Protein AF-A0A6J6EIY8-F1 (afdb_monomer_lite)

Organism: NCBI:txid449393

pLDDT: mean 90.05, std 7.58, range [32.62, 98.06]

Structure (mmCIF, N/CA/C/O backbone):
data_AF-A0A6J6EIY8-F1
#
_entry.id   AF-A0A6J6EIY8-F1
#
loop_
_atom_site.group_PDB
_atom_site.id
_atom_site.type_symbol
_atom_site.label_atom_id
_atom_site.label_alt_id
_atom_site.label_comp_id
_atom_site.label_asym_id
_atom_site.label_entity_id
_atom_site.label_seq_id
_atom_site.pdbx_PDB_ins_code
_atom_site.Cartn_x
_atom_site.Cartn_y
_atom_site.Cartn_z
_atom_site.occupancy
_atom_site.B_iso_or_equiv
_atom_site.auth_seq_id
_atom_site.auth_comp_id
_atom_site.auth_asym_id
_atom_site.auth_atom_id
_atom_site.pdbx_PDB_model_num
ATOM 1 N N . MET A 1 1 ? -19.718 14.226 8.911 1.00 84.94 1 MET A N 1
ATOM 2 C CA . MET A 1 1 ? -18.467 13.632 9.426 1.00 84.94 1 MET A CA 1
ATOM 3 C C . MET A 1 1 ? -17.691 12.858 8.364 1.00 84.94 1 MET A C 1
ATOM 5 O O . MET A 1 1 ? -16.561 13.236 8.096 1.00 84.94 1 MET A O 1
ATOM 9 N N . VAL A 1 2 ? -18.264 11.824 7.730 1.00 92.31 2 VAL A N 1
ATOM 10 C CA . VAL A 1 2 ? -17.554 11.037 6.694 1.00 92.31 2 VAL A CA 1
ATOM 11 C C . VAL A 1 2 ? -17.013 11.932 5.572 1.00 92.31 2 VAL A C 1
ATOM 13 O O . VAL A 1 2 ? -15.816 11.940 5.321 1.00 92.31 2 VAL A O 1
ATOM 16 N N . LEU A 1 3 ? -17.853 12.783 4.976 1.00 94.25 3 LEU A N 1
ATOM 17 C CA . LEU A 1 3 ? -17.409 13.714 3.927 1.00 94.25 3 LEU A CA 1
ATOM 18 C C . LEU A 1 3 ? -16.274 14.645 4.388 1.00 94.25 3 LEU A C 1
ATOM 20 O O . LEU A 1 3 ? -15.329 14.872 3.642 1.00 94.25 3 LEU A O 1
ATOM 24 N N . SER A 1 4 ? -16.338 15.136 5.627 1.00 92.12 4 SER A N 1
ATOM 25 C CA . SER A 1 4 ? -15.303 16.000 6.206 1.00 92.12 4 SER A CA 1
ATOM 26 C C . SER A 1 4 ? -13.968 15.269 6.373 1.00 92.12 4 SER A C 1
ATOM 28 O O . SER A 1 4 ? -12.931 15.837 6.060 1.00 92.12 4 SER A O 1
ATOM 30 N N . GLY A 1 5 ? -13.983 14.005 6.812 1.00 92.56 5 GLY A N 1
ATOM 31 C CA . GLY A 1 5 ? -12.754 13.211 6.931 1.00 92.56 5 GLY A CA 1
ATOM 32 C C . GLY A 1 5 ? -12.121 12.894 5.576 1.00 92.56 5 GLY A C 1
ATOM 33 O O . GLY A 1 5 ? -10.907 13.011 5.443 1.00 92.56 5 GLY A O 1
ATOM 34 N N . ILE A 1 6 ? -12.934 12.610 4.548 1.00 95.88 6 ILE A N 1
ATOM 35 C CA . ILE A 1 6 ? -12.440 12.455 3.168 1.00 95.88 6 ILE A CA 1
ATOM 36 C C . ILE A 1 6 ? -11.782 13.755 2.688 1.00 95.88 6 ILE A C 1
ATOM 38 O O . ILE A 1 6 ? -10.684 13.713 2.139 1.00 95.88 6 ILE A O 1
ATOM 42 N N . ALA A 1 7 ? -12.429 14.905 2.903 1.00 96.19 7 ALA A N 1
ATOM 43 C CA . ALA A 1 7 ? -11.890 16.202 2.498 1.00 96.19 7 ALA A CA 1
ATOM 44 C C . ALA A 1 7 ? -10.530 16.491 3.162 1.00 96.19 7 ALA A C 1
ATOM 46 O O . ALA A 1 7 ? -9.564 16.785 2.462 1.00 96.19 7 ALA A O 1
ATOM 47 N N . ILE A 1 8 ? -10.423 16.297 4.483 1.00 93.88 8 ILE A N 1
ATOM 48 C CA . ILE A 1 8 ? -9.166 16.464 5.237 1.00 93.88 8 ILE A CA 1
ATOM 49 C C . ILE A 1 8 ? -8.076 15.517 4.717 1.00 93.88 8 ILE A C 1
ATOM 51 O O . ILE A 1 8 ? -6.917 15.909 4.557 1.00 93.88 8 ILE A O 1
ATOM 55 N N . GLY A 1 9 ? -8.428 14.265 4.422 1.00 94.06 9 GLY A N 1
ATOM 56 C CA . GLY A 1 9 ? -7.500 13.312 3.824 1.00 94.06 9 GLY A CA 1
ATOM 57 C C . GLY A 1 9 ? -6.955 13.789 2.480 1.00 94.06 9 GLY A C 1
ATOM 58 O O . GLY A 1 9 ? -5.753 13.709 2.244 1.00 94.06 9 GLY A O 1
ATOM 59 N N . LEU A 1 10 ? -7.826 14.291 1.601 1.00 96.38 10 LEU A N 1
ATOM 60 C CA . LEU A 1 10 ? -7.436 14.772 0.274 1.00 96.38 10 LEU A CA 1
ATOM 61 C C . LEU A 1 10 ? -6.532 16.007 0.369 1.00 96.38 10 LEU A C 1
ATOM 63 O O . LEU A 1 10 ? -5.503 16.062 -0.301 1.00 96.38 10 LEU A O 1
ATOM 67 N N . GLU A 1 11 ? -6.876 16.968 1.229 1.00 95.56 11 GLU A N 1
ATOM 68 C CA . GLU A 1 11 ? -6.070 18.173 1.459 1.00 95.56 11 GLU A CA 1
ATOM 69 C C . GLU A 1 11 ? -4.696 17.829 2.046 1.00 95.56 11 GLU A C 1
ATOM 71 O O . GLU A 1 11 ? -3.661 18.267 1.535 1.00 95.56 11 GLU A O 1
ATOM 76 N N . SER A 1 12 ? -4.668 16.988 3.083 1.00 92.75 12 SER A N 1
ATOM 77 C CA . SER A 1 12 ? -3.418 16.584 3.729 1.00 92.75 12 SER A CA 1
ATOM 78 C C . SER A 1 12 ? -2.511 15.774 2.798 1.00 92.75 12 SER A C 1
ATOM 80 O O . SER A 1 12 ? -1.295 15.964 2.828 1.00 92.75 12 SER A O 1
ATOM 82 N N . ALA A 1 13 ? -3.076 14.948 1.909 1.00 94.12 13 ALA A N 1
ATOM 83 C CA . ALA A 1 13 ? -2.314 14.224 0.895 1.00 94.12 13 ALA A CA 1
ATOM 84 C C . ALA A 1 13 ? -1.527 15.162 -0.026 1.00 94.12 13 ALA A C 1
ATOM 86 O O . ALA A 1 13 ? -0.349 14.912 -0.285 1.00 94.12 13 ALA A O 1
ATOM 87 N N . VAL A 1 14 ? -2.141 16.260 -0.478 1.00 95.06 14 VAL A N 1
ATOM 88 C CA . VAL A 1 14 ? -1.472 17.250 -1.334 1.00 95.06 14 VAL A CA 1
ATOM 89 C C . VAL A 1 14 ? -0.324 17.921 -0.586 1.00 95.06 14 VAL A C 1
ATOM 91 O O . VAL A 1 14 ? 0.793 17.972 -1.100 1.00 95.06 14 VAL A O 1
ATOM 94 N N . VAL A 1 15 ? -0.569 18.388 0.640 1.00 93.75 15 VAL A N 1
ATOM 95 C CA . VAL A 1 15 ? 0.452 19.075 1.446 1.00 93.75 15 VAL A CA 1
ATOM 96 C C . VAL A 1 15 ? 1.645 18.155 1.710 1.00 93.75 15 VAL A C 1
ATOM 98 O O . VAL A 1 15 ? 2.788 18.531 1.447 1.00 93.75 15 VAL A O 1
ATOM 101 N N . THR A 1 16 ? 1.400 16.926 2.168 1.00 91.44 16 THR A N 1
ATOM 102 C CA . THR A 1 16 ? 2.470 15.962 2.449 1.00 91.44 16 THR A CA 1
ATOM 103 C C . THR A 1 16 ? 3.227 15.563 1.183 1.00 91.44 16 THR A C 1
ATOM 105 O O . THR A 1 16 ? 4.455 15.499 1.215 1.00 91.44 16 THR A O 1
ATOM 108 N N . ALA A 1 17 ? 2.540 15.347 0.057 1.00 92.00 17 ALA A N 1
ATOM 109 C CA . ALA A 1 17 ? 3.197 15.017 -1.206 1.00 92.00 17 ALA A CA 1
ATOM 110 C C . ALA A 1 17 ? 4.113 16.149 -1.696 1.00 92.00 17 ALA A C 1
ATOM 112 O O . ALA A 1 17 ? 5.230 15.878 -2.136 1.00 92.00 17 ALA A O 1
ATOM 113 N N . VAL A 1 18 ? 3.687 17.411 -1.570 1.00 94.19 18 VAL A N 1
ATOM 114 C CA . VAL A 1 18 ? 4.520 18.574 -1.917 1.00 94.19 18 VAL A CA 1
ATOM 115 C C . VAL A 1 18 ? 5.739 18.673 -1.001 1.00 94.19 18 VAL A C 1
ATOM 117 O O . VAL A 1 18 ? 6.837 18.910 -1.495 1.00 94.19 18 VAL A O 1
ATOM 120 N N . ILE A 1 19 ? 5.586 18.437 0.306 1.00 93.19 19 ILE A N 1
ATOM 121 C CA . ILE A 1 19 ? 6.711 18.441 1.257 1.00 93.19 19 ILE A CA 1
ATOM 122 C C . ILE A 1 19 ? 7.723 17.339 0.917 1.00 93.19 19 ILE A C 1
ATOM 124 O O . ILE A 1 19 ? 8.922 17.607 0.851 1.00 93.19 19 ILE A O 1
ATOM 128 N N . ILE A 1 20 ? 7.257 16.113 0.656 1.00 91.31 20 ILE A N 1
ATOM 129 C CA . ILE A 1 20 ? 8.130 14.996 0.261 1.00 91.31 20 ILE A CA 1
ATOM 130 C C . ILE A 1 20 ? 8.819 15.307 -1.074 1.00 91.31 20 ILE A C 1
ATOM 132 O O . ILE A 1 20 ? 10.028 15.124 -1.198 1.00 91.31 20 ILE A O 1
ATOM 136 N N . GLY A 1 21 ? 8.078 15.824 -2.057 1.00 91.19 21 GLY A N 1
ATOM 137 C CA . GLY A 1 21 ? 8.624 16.228 -3.351 1.00 91.19 21 GLY A CA 1
ATOM 138 C C . GLY A 1 21 ? 9.679 17.329 -3.226 1.00 91.19 21 GLY A C 1
ATOM 139 O O . GLY A 1 21 ? 10.736 17.236 -3.846 1.00 91.19 21 GLY A O 1
ATOM 140 N N . ALA A 1 22 ? 9.444 18.328 -2.373 1.00 92.19 22 ALA A N 1
ATOM 141 C CA . ALA A 1 22 ? 10.407 19.383 -2.077 1.00 92.19 22 ALA A CA 1
ATOM 142 C C . ALA A 1 22 ? 11.664 18.837 -1.386 1.00 92.19 22 ALA A C 1
ATOM 144 O O . ALA A 1 22 ? 12.762 19.281 -1.704 1.00 92.19 22 ALA A O 1
ATOM 145 N N . ALA A 1 23 ? 11.532 17.849 -0.495 1.00 90.75 23 ALA A N 1
ATOM 146 C CA . ALA A 1 23 ? 12.676 17.187 0.129 1.00 90.75 23 ALA A CA 1
ATOM 147 C C . ALA A 1 23 ? 13.505 16.388 -0.892 1.00 90.75 23 ALA A C 1
ATOM 149 O O . ALA A 1 23 ? 14.729 16.509 -0.916 1.00 90.75 23 ALA A O 1
ATOM 150 N N . VAL A 1 24 ? 12.848 15.626 -1.775 1.00 89.06 24 VAL A N 1
ATOM 151 C CA . VAL A 1 24 ? 13.512 14.892 -2.867 1.00 89.06 24 VAL A CA 1
ATOM 152 C C . VAL A 1 24 ? 14.219 15.858 -3.816 1.00 89.06 24 VAL A C 1
ATOM 154 O O . VAL A 1 24 ? 15.387 15.659 -4.139 1.00 89.06 24 VAL A O 1
ATOM 157 N N . TYR A 1 25 ? 13.544 16.931 -4.231 1.00 89.25 25 TYR A N 1
ATOM 158 C CA . TYR A 1 25 ? 14.122 17.929 -5.127 1.00 89.25 25 TYR A CA 1
ATOM 159 C C . TYR A 1 25 ? 15.250 18.724 -4.456 1.00 89.25 25 TYR A C 1
ATOM 161 O O . TYR A 1 25 ? 16.293 18.953 -5.058 1.00 89.25 25 TYR A O 1
ATOM 169 N N . GLY A 1 26 ? 15.098 19.085 -3.182 1.00 91.25 26 GLY A N 1
ATOM 170 C CA . GLY A 1 26 ? 16.152 19.721 -2.395 1.00 91.25 26 GLY A CA 1
ATOM 171 C C . GLY A 1 26 ? 17.403 18.847 -2.302 1.00 91.25 26 GLY A C 1
ATOM 172 O O . GLY A 1 26 ? 18.503 19.334 -2.548 1.00 91.25 26 GLY A O 1
ATOM 173 N N . ALA A 1 27 ? 17.240 17.546 -2.037 1.00 89.19 27 ALA A N 1
ATOM 174 C CA . ALA A 1 27 ? 18.343 16.586 -2.051 1.00 89.19 27 ALA A CA 1
ATOM 175 C C . ALA A 1 27 ? 18.963 16.437 -3.452 1.00 89.19 27 ALA A C 1
ATOM 177 O O . ALA A 1 27 ? 20.185 16.381 -3.577 1.00 89.19 27 ALA A O 1
ATOM 178 N N . PHE A 1 28 ? 18.141 16.442 -4.508 1.00 86.50 28 PHE A N 1
ATOM 179 C CA . PHE A 1 28 ? 18.607 16.407 -5.896 1.00 86.50 28 PHE A CA 1
ATOM 180 C C . PHE A 1 28 ? 19.536 17.588 -6.225 1.00 86.50 28 PHE A C 1
ATOM 182 O O . PHE A 1 28 ? 20.582 17.387 -6.847 1.00 86.50 28 PHE A O 1
ATOM 189 N N . LEU A 1 29 ? 19.193 18.802 -5.776 1.00 89.12 29 LEU A N 1
ATOM 190 C CA . LEU A 1 29 ? 19.976 20.019 -6.026 1.00 89.12 29 LEU A CA 1
ATOM 191 C C . LEU A 1 29 ? 21.376 19.985 -5.391 1.00 89.12 29 LEU A C 1
ATOM 193 O O . LEU A 1 29 ? 22.290 20.628 -5.906 1.00 89.12 29 LEU A O 1
ATOM 197 N N . LEU A 1 30 ? 21.578 19.207 -4.321 1.00 88.06 30 LEU A N 1
ATOM 198 C CA . LEU A 1 30 ? 22.896 19.040 -3.694 1.00 88.06 30 LEU A CA 1
ATOM 199 C C . LEU A 1 30 ? 23.896 18.299 -4.595 1.00 88.06 30 LEU A C 1
ATOM 201 O O . LEU A 1 30 ? 25.102 18.461 -4.428 1.00 88.06 30 LEU A O 1
ATOM 205 N N . GLY A 1 31 ? 23.415 17.509 -5.562 1.00 79.88 31 GLY A N 1
ATOM 206 C CA . GLY A 1 31 ? 24.266 16.791 -6.517 1.00 79.88 31 GLY A CA 1
ATOM 207 C C . GLY A 1 31 ? 24.824 17.651 -7.659 1.00 79.88 31 GLY A C 1
ATOM 208 O O . GLY A 1 31 ? 25.641 17.171 -8.452 1.00 79.88 31 GLY A O 1
ATOM 209 N N . GLY A 1 32 ? 24.423 18.925 -7.750 1.00 80.94 32 GLY A N 1
ATOM 210 C CA . GLY A 1 32 ? 24.896 19.852 -8.777 1.00 80.94 32 GLY A CA 1
ATOM 211 C C . GLY A 1 32 ? 24.550 19.379 -10.193 1.00 80.94 32 GLY A C 1
ATOM 212 O O . GLY A 1 32 ? 23.385 19.172 -10.515 1.00 80.94 32 GLY A O 1
ATOM 213 N N . ALA A 1 33 ? 25.564 19.222 -11.051 1.00 75.56 33 ALA A N 1
ATOM 214 C CA . ALA A 1 33 ? 25.389 18.809 -12.449 1.00 75.56 33 ALA A CA 1
ATOM 215 C C . ALA A 1 33 ? 25.443 17.281 -12.676 1.00 75.56 33 ALA A C 1
ATOM 217 O O . ALA A 1 33 ? 25.257 16.829 -13.805 1.00 75.56 33 ALA A O 1
ATOM 218 N N . SER A 1 34 ? 25.718 16.473 -11.643 1.00 83.00 34 SER A N 1
ATOM 219 C CA . SER A 1 34 ? 25.846 15.017 -11.784 1.00 83.00 34 SER A CA 1
ATOM 220 C C . SER A 1 34 ? 24.578 14.302 -11.332 1.00 83.00 34 SER A C 1
ATOM 222 O O . SER A 1 34 ? 24.295 14.226 -10.140 1.00 83.00 34 SER A O 1
ATOM 224 N N . ILE A 1 35 ? 23.860 13.692 -12.281 1.00 78.25 35 ILE A N 1
ATOM 225 C CA . ILE A 1 35 ? 22.658 12.886 -12.002 1.00 78.25 35 ILE A CA 1
ATOM 226 C C . ILE A 1 35 ? 22.972 11.750 -11.019 1.00 78.25 35 ILE A C 1
ATOM 228 O O . ILE A 1 35 ? 22.185 11.490 -10.114 1.00 78.25 35 ILE A O 1
ATOM 232 N N . ALA A 1 36 ? 24.133 11.103 -11.154 1.00 78.19 36 ALA A N 1
ATOM 233 C CA . ALA A 1 36 ? 24.550 10.043 -10.241 1.00 78.19 36 ALA A CA 1
ATOM 234 C C . ALA A 1 36 ? 24.748 10.573 -8.811 1.00 78.19 36 ALA A C 1
ATOM 236 O O . ALA A 1 36 ? 24.270 9.962 -7.856 1.00 78.19 36 ALA A O 1
ATOM 237 N N . LEU A 1 37 ? 25.388 11.740 -8.661 1.00 84.00 37 LEU A N 1
ATOM 238 C CA . LEU A 1 37 ? 25.580 12.365 -7.352 1.00 84.00 37 LEU A CA 1
ATOM 239 C C . LEU A 1 37 ? 24.248 12.834 -6.752 1.00 84.00 37 LEU A C 1
ATOM 241 O O . LEU A 1 37 ? 24.029 12.664 -5.557 1.00 84.00 37 LEU A O 1
ATOM 245 N N . SER A 1 38 ? 23.336 13.361 -7.572 1.00 85.38 38 SER A N 1
ATOM 246 C CA . SER A 1 38 ? 21.990 13.747 -7.140 1.00 85.38 38 SER A CA 1
ATOM 247 C C . SER A 1 38 ? 21.166 12.548 -6.667 1.00 85.38 38 SER A C 1
ATOM 249 O O . SER A 1 38 ? 20.546 12.611 -5.608 1.00 85.38 38 SER A O 1
ATOM 251 N N . LEU A 1 39 ? 21.179 11.431 -7.403 1.00 82.12 39 LEU A N 1
ATOM 252 C CA . LEU A 1 39 ? 20.493 10.198 -6.998 1.00 82.12 39 LEU A CA 1
ATOM 253 C C . LEU A 1 39 ? 21.104 9.603 -5.722 1.00 82.12 39 LEU A C 1
ATOM 255 O O . LEU A 1 39 ? 20.371 9.155 -4.839 1.00 82.12 39 LEU A O 1
ATOM 259 N N . PHE A 1 40 ? 22.431 9.667 -5.582 1.00 84.12 40 PHE A N 1
ATOM 260 C CA . PHE A 1 40 ? 23.123 9.275 -4.356 1.00 84.12 40 PHE A CA 1
ATOM 261 C C . PHE A 1 40 ? 22.747 10.170 -3.165 1.00 84.12 40 PHE A C 1
ATOM 263 O O . PHE A 1 40 ? 22.484 9.659 -2.079 1.00 84.12 40 PHE A O 1
ATOM 270 N N . ALA A 1 41 ? 22.641 11.487 -3.358 1.00 88.31 41 ALA A N 1
ATOM 271 C CA . ALA A 1 41 ? 22.197 12.419 -2.321 1.00 88.31 41 ALA A CA 1
ATOM 272 C C . ALA A 1 41 ? 20.750 12.143 -1.872 1.00 88.31 41 ALA A C 1
ATOM 274 O O . ALA A 1 41 ? 20.467 12.176 -0.675 1.00 88.31 41 ALA A O 1
ATOM 275 N N . ILE A 1 42 ? 19.847 11.800 -2.799 1.00 87.19 42 ILE A N 1
ATOM 276 C CA . ILE A 1 42 ? 18.474 11.376 -2.471 1.00 87.19 42 ILE A CA 1
ATOM 277 C C . ILE A 1 42 ? 18.485 10.074 -1.660 1.00 87.19 42 ILE A C 1
ATOM 279 O O . ILE A 1 42 ? 17.782 9.970 -0.652 1.00 87.19 42 ILE A O 1
ATOM 283 N N . ALA A 1 43 ? 19.302 9.095 -2.062 1.00 85.12 43 ALA A N 1
ATOM 284 C CA . ALA A 1 43 ? 19.463 7.848 -1.318 1.00 85.12 43 ALA A CA 1
ATOM 285 C C . ALA A 1 43 ? 19.978 8.111 0.106 1.00 85.12 43 ALA A C 1
ATOM 287 O O . ALA A 1 43 ? 19.405 7.603 1.071 1.00 85.12 43 ALA A O 1
ATOM 288 N N . LEU A 1 44 ? 20.995 8.970 0.250 1.00 88.62 44 LEU A N 1
ATOM 289 C CA . LEU A 1 44 ? 21.524 9.372 1.549 1.00 88.62 44 LEU A CA 1
ATOM 290 C C . LEU A 1 44 ? 20.487 10.107 2.399 1.00 88.62 44 LEU A C 1
ATOM 292 O O . LEU A 1 44 ? 20.371 9.800 3.582 1.00 88.62 44 LEU A O 1
ATOM 296 N N . ALA A 1 45 ? 19.687 11.006 1.824 1.00 89.12 45 ALA A N 1
ATOM 297 C CA . ALA A 1 45 ? 18.588 11.656 2.538 1.00 89.12 45 ALA A CA 1
ATOM 298 C C . ALA A 1 45 ? 17.571 10.626 3.068 1.00 89.12 45 ALA A C 1
ATOM 300 O O . ALA A 1 45 ? 17.146 10.707 4.222 1.00 89.12 45 ALA A O 1
ATOM 301 N N . GLY A 1 46 ? 17.255 9.602 2.265 1.00 84.75 46 GLY A N 1
ATOM 302 C CA . GLY A 1 46 ? 16.428 8.469 2.685 1.00 84.75 46 GLY A CA 1
ATOM 303 C C . GLY A 1 46 ? 17.039 7.685 3.850 1.00 84.75 46 GLY A C 1
ATOM 304 O O . GLY A 1 46 ? 16.341 7.392 4.821 1.00 84.75 46 GLY A O 1
ATOM 305 N N . THR A 1 47 ? 18.345 7.396 3.804 1.00 85.62 47 THR A N 1
ATOM 306 C CA . THR A 1 47 ? 19.048 6.750 4.929 1.00 85.62 47 THR A CA 1
ATOM 307 C C . THR A 1 47 ? 19.118 7.645 6.166 1.00 85.62 47 THR A C 1
ATOM 309 O O . THR A 1 47 ? 18.950 7.154 7.278 1.00 85.62 47 THR A O 1
ATOM 312 N N . GLY A 1 48 ? 19.275 8.960 5.981 1.00 88.75 48 GLY A N 1
ATOM 313 C CA . GLY A 1 48 ? 19.291 9.973 7.034 1.00 88.75 48 GLY A CA 1
ATOM 314 C C . GLY A 1 48 ? 18.001 9.967 7.846 1.00 88.75 48 GLY A C 1
ATOM 315 O O . GLY A 1 48 ? 18.050 9.918 9.075 1.00 88.75 48 GLY A O 1
ATOM 316 N N . LEU A 1 49 ? 16.853 9.901 7.162 1.00 85.00 49 LEU A N 1
ATOM 317 C CA . LEU A 1 49 ? 15.530 9.801 7.787 1.00 85.00 49 LEU A CA 1
ATOM 318 C C . LEU A 1 49 ? 15.371 8.532 8.648 1.00 85.00 49 LEU A C 1
ATOM 320 O O . LEU A 1 49 ? 14.571 8.516 9.579 1.00 85.00 49 LEU A O 1
ATOM 324 N N . LEU A 1 50 ? 16.154 7.486 8.368 1.00 85.44 50 LEU A N 1
ATOM 325 C CA . LEU A 1 50 ? 16.163 6.219 9.103 1.00 85.44 50 LEU A CA 1
ATOM 326 C C . LEU A 1 50 ? 17.327 6.087 10.102 1.00 85.44 50 LEU A C 1
ATOM 328 O O . LEU A 1 50 ? 17.427 5.066 10.776 1.00 85.44 50 LEU A O 1
ATOM 332 N N . THR A 1 51 ? 18.189 7.094 10.277 1.00 89.62 51 THR A N 1
ATOM 333 C CA . THR A 1 51 ? 19.258 7.041 11.302 1.00 89.62 51 THR A CA 1
ATOM 334 C C . THR A 1 51 ? 18.701 6.925 12.722 1.00 89.62 51 THR A C 1
ATOM 336 O O . THR A 1 51 ? 19.309 6.300 13.587 1.00 89.62 51 THR A O 1
ATOM 339 N N . THR A 1 52 ? 17.501 7.460 12.946 1.00 89.44 52 THR A N 1
ATOM 340 C CA . THR A 1 52 ? 16.746 7.364 14.199 1.00 89.44 52 THR A CA 1
ATOM 341 C C . THR A 1 52 ? 15.701 6.246 14.176 1.00 89.44 52 THR A C 1
ATOM 343 O O . THR A 1 52 ? 14.790 6.244 15.005 1.00 89.44 52 THR A O 1
ATOM 346 N N . VAL A 1 53 ? 15.820 5.259 13.271 1.00 89.44 53 VAL A N 1
ATOM 347 C CA . VAL A 1 53 ? 14.829 4.175 13.113 1.00 89.44 53 VAL A CA 1
ATOM 348 C C . VAL A 1 53 ? 14.553 3.427 14.416 1.00 89.44 53 VAL A C 1
ATOM 350 O O . VAL A 1 53 ? 13.410 3.062 14.662 1.00 89.44 53 VAL A O 1
ATOM 353 N N . GLY A 1 54 ? 15.551 3.268 15.293 1.00 91.25 54 GLY A N 1
ATOM 354 C CA . GLY A 1 54 ? 15.350 2.651 16.608 1.00 91.25 54 GLY A CA 1
ATOM 355 C C . GLY A 1 54 ? 14.320 3.397 17.466 1.00 91.25 54 GLY A C 1
ATOM 356 O O . GLY A 1 54 ? 13.468 2.770 18.086 1.00 91.25 54 GLY A O 1
ATOM 357 N N . VAL A 1 55 ? 14.342 4.734 17.440 1.00 90.50 55 VAL A N 1
ATOM 358 C CA . VAL A 1 55 ? 13.362 5.577 18.143 1.00 90.50 55 VAL A CA 1
ATOM 359 C C . VAL A 1 55 ? 12.007 5.531 17.439 1.00 90.50 55 VAL A C 1
ATOM 361 O O . VAL A 1 55 ? 10.986 5.378 18.100 1.00 90.50 55 VAL A O 1
ATOM 364 N N . ILE A 1 56 ? 11.993 5.608 16.104 1.00 89.19 56 ILE A N 1
ATOM 365 C CA . ILE A 1 56 ? 10.762 5.564 15.296 1.00 89.19 56 ILE A CA 1
ATOM 366 C C . ILE A 1 56 ? 10.000 4.256 15.550 1.00 89.19 56 ILE A C 1
ATOM 368 O O . ILE A 1 56 ? 8.806 4.283 15.830 1.00 89.19 56 ILE A O 1
ATOM 372 N N . VAL A 1 57 ? 10.688 3.113 15.510 1.00 90.00 57 VAL A N 1
ATOM 373 C CA . VAL A 1 57 ? 10.079 1.796 15.749 1.00 90.00 57 VAL A CA 1
ATOM 374 C C . VAL A 1 57 ? 9.635 1.644 17.202 1.00 90.00 57 VAL A C 1
ATOM 376 O O . VAL A 1 57 ? 8.573 1.075 17.448 1.00 90.00 57 VAL A O 1
ATOM 379 N N . ALA A 1 58 ? 10.390 2.176 18.169 1.00 91.62 58 ALA A N 1
ATOM 380 C CA . ALA A 1 58 ? 9.972 2.175 19.570 1.00 91.62 58 ALA A CA 1
ATOM 381 C C . ALA A 1 58 ? 8.674 2.976 19.779 1.00 91.62 58 ALA A C 1
ATOM 383 O O . ALA A 1 58 ? 7.760 2.494 20.443 1.00 91.62 58 ALA A O 1
ATOM 384 N N . MET A 1 59 ? 8.563 4.157 19.164 1.00 89.44 59 MET A N 1
ATOM 385 C CA . MET A 1 59 ? 7.353 4.988 19.192 1.00 89.44 59 MET A CA 1
ATOM 386 C C . MET A 1 59 ? 6.159 4.320 18.499 1.00 89.44 59 MET A C 1
ATOM 388 O O . MET A 1 59 ? 5.031 4.448 18.974 1.00 89.44 59 MET A O 1
ATOM 392 N N . ASP A 1 60 ? 6.402 3.606 17.398 1.00 87.31 60 ASP A N 1
ATOM 393 C CA . ASP A 1 60 ? 5.363 2.866 16.676 1.00 87.31 60 ASP A CA 1
ATOM 394 C C . ASP A 1 60 ? 4.858 1.676 17.500 1.00 87.31 60 ASP A C 1
ATOM 396 O O . ASP A 1 60 ? 3.658 1.458 17.622 1.00 87.31 60 ASP A O 1
ATOM 400 N N . THR A 1 61 ? 5.779 0.947 18.138 1.00 89.94 61 THR A N 1
ATOM 401 C CA . THR A 1 61 ? 5.475 -0.227 18.972 1.00 89.94 61 THR A CA 1
ATOM 402 C C . THR A 1 61 ? 4.808 0.162 20.293 1.00 89.94 61 THR A C 1
ATOM 404 O O . THR A 1 61 ? 3.995 -0.595 20.819 1.00 89.94 61 THR A O 1
ATOM 407 N N . PHE A 1 62 ? 5.110 1.350 20.823 1.00 90.62 62 PHE A N 1
ATOM 408 C CA . PHE A 1 62 ? 4.486 1.878 22.036 1.00 90.62 62 PHE A CA 1
ATOM 409 C C . PHE A 1 62 ? 2.953 1.957 21.923 1.00 90.62 62 PHE A C 1
ATOM 411 O O . PHE A 1 62 ? 2.259 1.628 22.885 1.00 90.62 62 PHE A O 1
ATOM 418 N N . GLY A 1 63 ? 2.419 2.314 20.747 1.00 87.00 63 GLY A N 1
ATOM 419 C CA . GLY A 1 63 ? 0.973 2.389 20.512 1.00 87.00 63 GLY A CA 1
ATOM 420 C C . GLY A 1 63 ? 0.257 1.058 20.776 1.00 87.00 63 GLY A C 1
ATOM 421 O O . GLY A 1 63 ? -0.482 0.961 21.748 1.00 87.00 63 GLY A O 1
ATOM 422 N N . PRO A 1 64 ? 0.530 -0.013 20.010 1.00 87.75 64 PRO A N 1
ATOM 423 C CA . PRO A 1 64 ? -0.092 -1.320 20.234 1.00 87.75 64 PRO A CA 1
ATOM 424 C C . PRO A 1 64 ? 0.145 -1.918 21.630 1.00 87.75 64 PRO A C 1
ATOM 426 O O . PRO A 1 64 ? -0.660 -2.716 22.103 1.00 87.75 64 PRO A O 1
ATOM 429 N N . VAL A 1 65 ? 1.255 -1.584 22.299 1.00 92.25 65 VAL A N 1
ATOM 430 C CA . VAL A 1 65 ? 1.506 -2.044 23.677 1.00 92.25 65 VAL A CA 1
ATOM 431 C C . VAL A 1 65 ? 0.572 -1.349 24.670 1.00 92.25 65 VAL A C 1
ATOM 433 O O . VAL A 1 65 ? 0.016 -2.021 25.537 1.00 92.25 65 VAL A O 1
ATOM 436 N N . SER A 1 66 ? 0.389 -0.032 24.543 1.00 90.44 66 SER A N 1
ATOM 437 C CA . SER A 1 66 ? -0.521 0.738 25.405 1.00 90.44 66 SER A CA 1
ATOM 438 C C . SER A 1 66 ? -1.993 0.380 25.168 1.00 90.44 66 SER A C 1
ATOM 440 O O . SER A 1 66 ? -2.702 0.146 26.144 1.00 90.44 66 SER A O 1
ATOM 442 N N . ASP A 1 67 ? -2.402 0.196 23.910 1.00 87.12 67 ASP A N 1
ATOM 443 C CA . ASP A 1 67 ? -3.737 -0.291 23.520 1.00 87.12 67 ASP A CA 1
ATOM 444 C C . ASP A 1 67 ? -4.049 -1.661 24.164 1.00 87.12 67 ASP A C 1
ATOM 446 O O . ASP A 1 67 ? -5.029 -1.830 24.892 1.00 87.12 67 ASP A O 1
ATOM 450 N N . ASN A 1 68 ? -3.134 -2.635 24.042 1.00 91.06 68 ASN A N 1
ATOM 451 C CA . ASN A 1 68 ? -3.297 -3.942 24.692 1.00 91.06 68 ASN A CA 1
ATOM 452 C C . ASN A 1 68 ? -3.355 -3.847 26.225 1.00 91.06 68 ASN A C 1
ATOM 454 O O . ASN A 1 68 ? -4.113 -4.584 26.856 1.00 91.06 68 ASN A O 1
ATOM 458 N N . ALA A 1 69 ? -2.555 -2.970 26.839 1.00 91.25 69 ALA A N 1
ATOM 459 C CA . ALA A 1 69 ? -2.575 -2.776 28.286 1.00 91.25 69 ALA A CA 1
ATOM 460 C C . ALA A 1 69 ? -3.925 -2.212 28.759 1.00 91.25 69 ALA A C 1
ATOM 462 O O . ALA A 1 69 ? -4.467 -2.688 29.759 1.00 91.25 69 ALA A O 1
ATOM 463 N N . GLN A 1 70 ? -4.492 -1.255 28.019 1.00 87.25 70 GLN A N 1
ATOM 464 C CA . GLN A 1 70 ? -5.826 -0.719 28.278 1.00 87.25 70 GLN A CA 1
ATOM 465 C C . GLN A 1 70 ? -6.907 -1.792 28.094 1.00 87.25 70 GLN A C 1
ATOM 467 O O . GLN A 1 70 ? -7.740 -1.969 28.982 1.00 87.25 70 GLN A O 1
ATOM 472 N N . GLY A 1 71 ? -6.855 -2.565 27.006 1.00 87.75 71 GLY A N 1
ATOM 473 C CA . GLY A 1 71 ? -7.797 -3.658 26.764 1.00 87.75 71 GLY A CA 1
ATOM 474 C C . GLY A 1 71 ? -7.756 -4.733 27.855 1.00 87.75 71 GLY A C 1
ATOM 475 O O . GLY A 1 71 ? -8.800 -5.192 28.312 1.00 87.75 71 GLY A O 1
ATOM 476 N N . ILE A 1 72 ? -6.564 -5.113 28.334 1.00 92.50 72 ILE A N 1
ATOM 477 C CA . ILE A 1 72 ? -6.412 -6.055 29.458 1.00 92.50 72 ILE A CA 1
ATOM 478 C C . ILE A 1 72 ? -7.017 -5.479 30.741 1.00 92.50 72 ILE A C 1
ATOM 480 O O . ILE A 1 72 ? -7.701 -6.207 31.456 1.00 92.50 72 ILE A O 1
ATOM 484 N N . ALA A 1 73 ? -6.788 -4.196 31.024 1.00 90.94 73 ALA A N 1
ATOM 485 C CA . ALA A 1 73 ? -7.347 -3.522 32.193 1.00 90.94 73 ALA A CA 1
ATOM 486 C C . ALA A 1 73 ? -8.884 -3.453 32.156 1.00 90.94 73 ALA A C 1
ATOM 488 O O . ALA A 1 73 ? -9.534 -3.689 33.174 1.00 90.94 73 ALA A O 1
ATOM 489 N N . GLU A 1 74 ? -9.470 -3.176 30.988 1.00 87.19 74 GLU A N 1
ATOM 490 C CA . GLU A 1 74 ? -10.924 -3.160 30.800 1.00 87.19 74 GLU A CA 1
ATOM 491 C C . GLU A 1 74 ? -11.526 -4.568 30.918 1.00 87.19 74 GLU A C 1
ATOM 493 O O . GLU A 1 74 ? -12.543 -4.755 31.584 1.00 87.19 74 GLU A O 1
ATOM 498 N N . MET A 1 75 ? -10.870 -5.577 30.335 1.00 88.75 75 MET A N 1
ATOM 499 C CA . MET A 1 75 ? -11.325 -6.969 30.398 1.00 88.75 75 MET A CA 1
ATOM 500 C C . MET A 1 75 ? -11.154 -7.613 31.779 1.00 88.75 75 MET A C 1
ATOM 502 O O . MET A 1 75 ? -11.931 -8.507 32.117 1.00 88.75 75 MET A O 1
ATOM 506 N N . SER A 1 76 ? -10.144 -7.219 32.563 1.00 90.56 76 SER A N 1
ATOM 507 C CA . SER A 1 76 ? -9.948 -7.754 33.916 1.00 90.56 76 SER A CA 1
ATOM 508 C C . SER A 1 76 ? -10.914 -7.139 34.922 1.00 90.56 76 SER A C 1
ATOM 510 O O . SER A 1 76 ? -11.339 -7.819 35.850 1.00 90.56 76 SER A O 1
ATOM 512 N N . GLY A 1 77 ? -11.271 -5.864 34.740 1.00 87.00 77 GLY A N 1
ATOM 513 C CA . GLY A 1 77 ? -12.054 -5.114 35.717 1.00 87.00 77 GLY A CA 1
ATOM 514 C C . GLY A 1 77 ? -11.302 -4.845 37.025 1.00 87.00 77 GLY A C 1
ATOM 515 O O . GLY A 1 77 ? -11.925 -4.394 37.977 1.00 87.00 77 GLY A O 1
ATOM 516 N N . ASP A 1 78 ? -9.989 -5.096 37.077 1.00 88.25 78 ASP A N 1
ATOM 517 C CA . ASP A 1 78 ? -9.170 -4.990 38.295 1.00 88.25 78 ASP A CA 1
ATOM 518 C C . ASP A 1 78 ? -8.436 -3.638 38.418 1.00 88.25 78 ASP A C 1
ATOM 520 O O . ASP A 1 78 ? -7.798 -3.352 39.433 1.00 88.25 78 ASP A O 1
ATOM 524 N N . VAL A 1 79 ? -8.480 -2.801 37.374 1.00 89.19 79 VAL A N 1
ATOM 525 C CA . VAL A 1 79 ? -7.747 -1.527 37.303 1.00 89.19 79 VAL A CA 1
ATOM 526 C C . VAL A 1 79 ? -8.725 -0.357 37.357 1.00 89.19 79 VAL A C 1
ATOM 528 O O . VAL A 1 79 ? -9.620 -0.231 36.521 1.00 89.19 79 VAL A O 1
ATOM 531 N N . HIS A 1 80 ? -8.548 0.528 38.341 1.00 89.06 80 HIS A N 1
ATOM 532 C CA . HIS A 1 80 ? -9.470 1.633 38.614 1.00 89.06 80 HIS A CA 1
ATOM 533 C C . HIS A 1 80 ? -8.747 2.942 38.946 1.00 89.06 80 HIS A C 1
ATOM 535 O O . HIS A 1 80 ? -7.557 2.960 39.264 1.00 89.06 80 HIS A O 1
ATOM 541 N N . GLY A 1 81 ? -9.505 4.042 38.922 1.00 89.31 81 GLY A N 1
ATOM 542 C CA . GLY A 1 81 ? -9.036 5.363 39.332 1.00 89.31 81 GLY A CA 1
ATOM 543 C C . GLY A 1 81 ? -7.906 5.881 38.445 1.00 89.31 81 GLY A C 1
ATOM 544 O O . GLY A 1 81 ? -7.966 5.776 37.221 1.00 89.31 81 GLY A O 1
ATOM 545 N N . GLU A 1 82 ? -6.870 6.422 39.079 1.00 90.19 82 GLU A N 1
ATOM 546 C CA . GLU A 1 82 ? -5.721 7.042 38.411 1.00 90.19 82 GLU A CA 1
ATOM 547 C C . GLU A 1 82 ? -5.015 6.088 37.434 1.00 90.19 82 GLU A C 1
ATOM 549 O O . GLU A 1 82 ? -4.661 6.489 36.330 1.00 90.19 82 GLU A O 1
ATOM 554 N N . ALA A 1 83 ? -4.885 4.801 37.773 1.00 89.31 83 ALA A N 1
ATOM 555 C CA . ALA A 1 83 ? -4.222 3.826 36.906 1.00 89.31 83 ALA A CA 1
ATOM 556 C C . ALA A 1 83 ? -4.971 3.597 35.579 1.00 89.31 83 ALA A C 1
ATOM 558 O O . ALA A 1 83 ? -4.346 3.497 34.525 1.00 89.31 83 ALA A O 1
ATOM 559 N N . ALA A 1 84 ? -6.308 3.553 35.612 1.00 85.50 84 ALA A N 1
ATOM 560 C CA . ALA A 1 84 ? -7.125 3.413 34.404 1.00 85.50 84 ALA A CA 1
ATOM 561 C C . ALA A 1 84 ? -7.074 4.681 33.533 1.00 85.50 84 ALA A C 1
ATOM 563 O O . ALA A 1 84 ? -7.048 4.602 32.302 1.00 85.50 84 ALA A O 1
ATOM 564 N N . GLN A 1 85 ? -7.008 5.852 34.174 1.00 84.44 85 GLN A N 1
ATOM 565 C CA . GLN A 1 85 ? -6.840 7.123 33.476 1.00 84.44 85 GLN A CA 1
ATOM 566 C C . GLN A 1 85 ? -5.472 7.203 32.784 1.00 84.44 85 GLN A C 1
ATOM 568 O O . GLN A 1 85 ? -5.419 7.519 31.599 1.00 84.44 85 GLN A O 1
ATOM 573 N N . ILE A 1 86 ? -4.390 6.818 33.470 1.00 89.62 86 ILE A N 1
ATOM 574 C CA . ILE A 1 86 ? -3.042 6.762 32.885 1.00 89.62 86 ILE A CA 1
ATOM 575 C C . ILE A 1 86 ? -3.022 5.860 31.647 1.00 89.62 86 ILE A C 1
ATOM 577 O O . ILE A 1 86 ? -2.471 6.249 30.624 1.00 89.62 86 ILE A O 1
ATOM 581 N N . LEU A 1 87 ? -3.640 4.675 31.697 1.00 88.38 87 LEU A N 1
ATOM 582 C CA . LEU A 1 87 ? -3.706 3.781 30.531 1.00 88.38 87 LEU A CA 1
ATOM 583 C C . LEU A 1 87 ? -4.413 4.433 29.336 1.00 88.38 87 LEU A C 1
ATOM 585 O O . LEU A 1 87 ? -3.938 4.315 28.210 1.00 88.38 87 LEU A O 1
ATOM 589 N N . THR A 1 88 ? -5.495 5.168 29.592 1.00 82.44 88 THR A N 1
ATOM 590 C CA . THR A 1 88 ? -6.234 5.905 28.555 1.00 82.44 88 THR A CA 1
ATOM 591 C C . THR A 1 88 ? -5.379 7.020 27.942 1.00 82.44 88 THR A C 1
ATOM 593 O O . THR A 1 88 ? -5.349 7.196 26.724 1.00 82.44 88 THR A O 1
ATOM 596 N N . GLU A 1 89 ? -4.639 7.758 28.772 1.00 85.38 89 GLU A N 1
ATOM 597 C CA . GLU A 1 89 ? -3.718 8.803 28.315 1.00 85.38 89 GLU A CA 1
ATOM 598 C C . GLU A 1 89 ? -2.555 8.219 27.493 1.00 85.38 89 GLU A C 1
ATOM 600 O O . GLU A 1 89 ? -2.177 8.784 26.464 1.00 85.38 89 GLU A O 1
ATOM 605 N N . LEU A 1 90 ? -2.015 7.062 27.894 1.00 89.31 90 LEU A N 1
ATOM 606 C CA . LEU A 1 90 ? -0.950 6.373 27.161 1.00 89.31 90 LEU A CA 1
ATOM 607 C C . LEU A 1 90 ? -1.417 5.901 25.776 1.00 89.31 90 LEU A C 1
ATOM 609 O O . LEU A 1 90 ? -0.685 6.106 24.809 1.00 89.31 90 LEU A O 1
ATOM 613 N N . ASP A 1 91 ? -2.624 5.344 25.656 1.00 84.19 91 ASP A N 1
ATOM 614 C CA . ASP A 1 91 ? -3.205 4.955 24.363 1.00 84.19 91 ASP A CA 1
ATOM 615 C C . ASP A 1 91 ? -3.434 6.173 23.442 1.00 84.19 91 ASP A C 1
ATOM 617 O O . ASP A 1 91 ? -3.139 6.150 22.242 1.00 84.19 91 ASP A O 1
ATOM 621 N N . ALA A 1 92 ? -3.875 7.307 23.998 1.00 78.81 92 ALA A N 1
ATOM 622 C CA . ALA A 1 92 ? -3.998 8.553 23.239 1.00 78.81 92 ALA A CA 1
ATOM 623 C C . ALA A 1 92 ? -2.643 9.040 22.681 1.00 78.81 92 ALA A C 1
ATOM 625 O O . ALA A 1 92 ? -2.549 9.433 21.508 1.00 78.81 92 ALA A O 1
ATOM 626 N N . VAL A 1 93 ? -1.575 8.961 23.484 1.00 84.56 93 VAL A N 1
ATOM 627 C CA . VAL A 1 93 ? -0.203 9.232 23.021 1.00 84.56 93 VAL A CA 1
ATOM 628 C C . VAL A 1 93 ? 0.210 8.220 21.947 1.00 84.56 93 VAL A C 1
ATOM 630 O O . VAL A 1 93 ? 0.740 8.620 20.908 1.00 84.56 93 VAL A O 1
ATOM 633 N N . GLY A 1 94 ? -0.094 6.937 22.152 1.00 85.50 94 GLY A N 1
ATOM 634 C CA . GLY A 1 94 ? 0.179 5.841 21.223 1.00 85.50 94 GLY A CA 1
ATOM 635 C C . GLY A 1 94 ? -0.433 6.034 19.835 1.00 85.50 94 GLY A C 1
ATOM 636 O O . GLY A 1 94 ? 0.230 5.820 18.819 1.00 85.50 94 GLY A O 1
ATOM 637 N N . ASN A 1 95 ? -1.668 6.526 19.759 1.00 78.06 95 ASN A N 1
ATOM 638 C CA . ASN A 1 95 ? -2.304 6.841 18.478 1.00 78.06 95 ASN A CA 1
ATOM 639 C C . ASN A 1 95 ? -1.615 7.993 17.744 1.00 78.06 95 ASN A C 1
ATOM 641 O O . ASN A 1 95 ? -1.458 7.952 16.519 1.00 78.06 95 ASN A O 1
ATOM 645 N N . THR A 1 96 ? -1.158 9.002 18.486 1.00 78.44 96 THR A N 1
ATOM 646 C CA . THR A 1 96 ? -0.419 10.131 17.909 1.00 78.44 96 THR A CA 1
ATOM 647 C C . THR A 1 96 ? 0.940 9.678 17.377 1.00 78.44 96 THR A C 1
ATOM 649 O O . THR A 1 96 ? 1.309 10.029 16.253 1.00 78.44 96 THR A O 1
ATOM 652 N N . THR A 1 97 ? 1.674 8.850 18.130 1.00 84.81 97 THR A N 1
ATOM 653 C CA . THR A 1 97 ? 2.964 8.315 17.670 1.00 84.81 97 THR A CA 1
ATOM 654 C C . THR A 1 97 ? 2.794 7.415 16.449 1.00 84.81 97 THR A C 1
ATOM 656 O O . THR A 1 97 ? 3.524 7.598 15.475 1.00 84.81 97 THR A O 1
ATOM 659 N N . LYS A 1 98 ? 1.778 6.540 16.438 1.00 82.00 98 LYS A N 1
ATOM 660 C CA . LYS A 1 98 ? 1.419 5.671 15.302 1.00 82.00 98 LYS A CA 1
ATOM 661 C C . LYS A 1 98 ? 1.099 6.465 14.028 1.00 82.00 98 LYS A C 1
ATOM 663 O O . LYS A 1 98 ? 1.416 6.040 12.918 1.00 82.00 98 LYS A O 1
ATOM 668 N N . ALA A 1 99 ? 0.468 7.633 14.145 1.00 77.44 99 ALA A N 1
ATOM 669 C CA . ALA A 1 99 ? 0.212 8.498 12.992 1.00 77.44 99 ALA A CA 1
ATOM 670 C C . ALA A 1 99 ? 1.510 9.114 12.431 1.00 77.44 99 ALA A C 1
ATOM 672 O O . ALA A 1 99 ? 1.722 9.125 11.214 1.00 77.44 99 ALA A O 1
ATOM 673 N N . ILE A 1 100 ? 2.406 9.579 13.308 1.00 83.31 100 ILE A N 1
ATOM 674 C CA . ILE A 1 100 ? 3.703 10.158 12.921 1.00 83.31 100 ILE A CA 1
ATOM 675 C C . ILE A 1 100 ? 4.577 9.110 12.220 1.00 83.31 100 ILE A C 1
ATOM 677 O O . ILE A 1 100 ? 5.135 9.374 11.151 1.00 83.31 100 ILE A O 1
ATOM 681 N N . THR A 1 101 ? 4.675 7.908 12.786 1.00 87.25 101 THR A N 1
ATOM 682 C CA . THR A 1 101 ? 5.492 6.809 12.250 1.00 87.25 101 THR A CA 1
ATOM 683 C C . THR A 1 101 ? 4.978 6.343 10.888 1.00 87.25 101 THR A C 1
ATOM 685 O O . THR A 1 101 ? 5.788 6.130 9.983 1.00 87.25 101 THR A O 1
ATOM 688 N N . LYS A 1 102 ? 3.652 6.300 10.673 1.00 85.38 102 LYS A N 1
ATOM 689 C CA . LYS A 1 102 ? 3.039 6.070 9.348 1.00 85.38 102 LYS A CA 1
ATOM 690 C C . LYS A 1 102 ? 3.477 7.124 8.327 1.00 85.38 102 LYS A C 1
ATOM 692 O O . LYS A 1 102 ? 3.883 6.765 7.222 1.00 85.38 102 LYS A O 1
ATOM 697 N N . GLY A 1 103 ? 3.458 8.407 8.695 1.00 84.81 103 GLY A N 1
ATOM 698 C CA . GLY A 1 103 ? 3.929 9.498 7.834 1.00 84.81 103 GLY A CA 1
ATOM 699 C C . GLY A 1 103 ? 5.407 9.359 7.450 1.00 84.81 103 GLY A C 1
ATOM 700 O O . GLY A 1 103 ? 5.760 9.474 6.273 1.00 84.81 103 GLY A O 1
ATOM 701 N N . ILE A 1 104 ? 6.266 9.025 8.418 1.00 87.94 104 ILE A N 1
ATOM 702 C CA . ILE A 1 104 ? 7.693 8.758 8.176 1.00 87.94 104 ILE A CA 1
ATOM 703 C C . ILE A 1 104 ? 7.871 7.534 7.265 1.00 87.94 104 ILE A C 1
ATOM 705 O O . ILE A 1 104 ? 8.668 7.567 6.325 1.00 87.94 104 ILE A O 1
ATOM 709 N N . ALA A 1 105 ? 7.109 6.461 7.480 1.00 86.75 105 ALA A N 1
ATOM 710 C CA . ALA A 1 105 ? 7.159 5.268 6.638 1.00 86.75 105 ALA A CA 1
ATOM 711 C C . ALA A 1 105 ? 6.785 5.572 5.174 1.00 86.75 105 ALA A C 1
ATOM 713 O O . ALA A 1 105 ? 7.428 5.050 4.262 1.00 86.75 105 ALA A O 1
ATOM 714 N N . ILE A 1 106 ? 5.801 6.451 4.943 1.00 87.38 106 ILE A N 1
ATOM 715 C CA . ILE A 1 106 ? 5.432 6.909 3.595 1.00 87.38 106 ILE A CA 1
ATOM 716 C C . ILE A 1 106 ? 6.574 7.726 2.982 1.00 87.38 106 ILE A C 1
ATOM 718 O O . ILE A 1 106 ? 7.038 7.406 1.889 1.00 87.38 106 ILE A O 1
ATOM 722 N N . ALA A 1 107 ? 7.084 8.737 3.693 1.00 88.50 107 ALA A N 1
ATOM 723 C CA . ALA A 1 107 ? 8.175 9.577 3.196 1.00 88.50 107 ALA A CA 1
ATOM 724 C C . ALA A 1 107 ? 9.421 8.747 2.843 1.00 88.50 107 ALA A C 1
ATOM 726 O O . ALA A 1 107 ? 9.941 8.841 1.731 1.00 88.50 107 ALA A O 1
ATOM 727 N N . THR A 1 108 ? 9.855 7.858 3.741 1.00 88.25 108 THR A N 1
ATOM 728 C CA . THR A 1 108 ? 11.001 6.965 3.494 1.00 88.25 108 THR A CA 1
ATOM 729 C C . THR A 1 108 ? 10.778 6.054 2.289 1.00 88.25 108 THR A C 1
ATOM 731 O O . THR A 1 108 ? 11.718 5.818 1.532 1.00 88.25 108 THR A O 1
ATOM 734 N N . ALA A 1 109 ? 9.553 5.560 2.070 1.00 87.62 109 ALA A N 1
ATOM 735 C CA . ALA A 1 109 ? 9.236 4.743 0.904 1.00 87.62 109 ALA A CA 1
ATOM 736 C C . ALA A 1 109 ? 9.406 5.526 -0.405 1.00 87.62 109 ALA A C 1
ATOM 738 O O . ALA A 1 109 ? 9.964 4.978 -1.352 1.00 87.62 109 ALA A O 1
ATOM 739 N N . VAL A 1 110 ? 9.004 6.800 -0.452 1.00 87.25 110 VAL A N 1
ATOM 740 C CA . VAL A 1 110 ? 9.150 7.655 -1.644 1.00 87.25 110 VAL A CA 1
ATOM 741 C C . VAL A 1 110 ? 10.614 7.995 -1.927 1.00 87.25 110 VAL A C 1
ATOM 743 O O . VAL A 1 110 ? 11.062 7.871 -3.071 1.00 87.25 110 VAL A O 1
ATOM 746 N N . LEU A 1 111 ? 11.389 8.367 -0.900 1.00 87.56 111 LEU A N 1
ATOM 747 C CA . LEU A 1 111 ? 12.827 8.617 -1.063 1.00 87.56 111 LEU A CA 1
ATOM 748 C C . LEU A 1 111 ? 13.559 7.349 -1.528 1.00 87.56 111 LEU A C 1
ATOM 750 O O . LEU A 1 111 ? 14.327 7.395 -2.489 1.00 87.56 111 LEU A O 1
ATOM 754 N N . ALA A 1 112 ? 13.275 6.202 -0.904 1.00 86.25 112 ALA A N 1
ATOM 755 C CA . ALA A 1 112 ? 13.859 4.920 -1.294 1.00 86.25 112 ALA A CA 1
ATOM 756 C C . ALA A 1 112 ? 13.457 4.509 -2.718 1.00 86.25 112 ALA A C 1
ATOM 758 O O . ALA A 1 112 ? 14.296 4.035 -3.478 1.00 86.25 112 ALA A O 1
ATOM 759 N N . ALA A 1 113 ? 12.197 4.721 -3.102 1.00 86.12 113 ALA A N 1
ATOM 760 C CA . ALA A 1 113 ? 11.719 4.453 -4.454 1.00 86.12 113 ALA A CA 1
ATOM 761 C C . ALA A 1 113 ? 12.443 5.318 -5.500 1.00 86.12 113 ALA A C 1
ATOM 763 O O . ALA A 1 113 ? 12.817 4.825 -6.561 1.00 86.12 113 ALA A O 1
ATOM 764 N N . THR A 1 114 ? 12.712 6.584 -5.174 1.00 81.75 114 THR A N 1
ATOM 765 C CA . THR A 1 114 ? 13.479 7.490 -6.044 1.00 81.75 114 THR A CA 1
ATOM 766 C C . THR A 1 114 ? 14.937 7.043 -6.184 1.00 81.75 114 THR A C 1
ATOM 768 O O . THR A 1 114 ? 15.499 7.095 -7.273 1.00 81.75 114 THR A O 1
ATOM 771 N N . ALA A 1 115 ? 15.550 6.535 -5.113 1.00 82.75 115 ALA A N 1
ATOM 772 C CA . ALA A 1 115 ? 16.887 5.946 -5.178 1.00 82.75 115 ALA A CA 1
ATOM 773 C C . ALA A 1 115 ? 16.915 4.645 -6.007 1.00 82.75 115 ALA A C 1
ATOM 775 O O . ALA A 1 115 ? 17.813 4.441 -6.824 1.00 82.75 115 ALA A O 1
ATOM 776 N N . LEU A 1 116 ? 15.899 3.788 -5.851 1.00 84.62 116 LEU A N 1
ATOM 777 C CA . LEU A 1 116 ? 15.746 2.542 -6.613 1.00 84.62 116 LEU A CA 1
ATOM 778 C C . LEU A 1 116 ? 15.562 2.785 -8.117 1.00 84.62 116 LEU A C 1
ATOM 780 O O . LEU A 1 116 ? 15.956 1.934 -8.909 1.00 84.62 116 LEU A O 1
ATOM 784 N N . PHE A 1 117 ? 15.051 3.947 -8.531 1.00 82.44 117 PHE A N 1
ATOM 785 C CA . PHE A 1 117 ? 15.060 4.348 -9.941 1.00 82.44 117 PHE A CA 1
ATOM 786 C C . PHE A 1 117 ? 16.471 4.492 -10.517 1.00 82.44 117 PHE A C 1
ATOM 788 O O . PHE A 1 117 ? 16.693 4.132 -11.673 1.00 82.44 117 PHE A O 1
ATOM 795 N N . GLY A 1 118 ? 17.424 4.983 -9.720 1.00 82.75 118 GLY A N 1
ATOM 796 C CA . GLY A 1 118 ? 18.837 4.996 -10.096 1.00 82.75 118 GLY A CA 1
ATOM 797 C C . GLY A 1 118 ? 19.364 3.582 -10.311 1.00 82.75 118 GLY A C 1
ATOM 798 O O . GLY A 1 118 ? 19.885 3.278 -11.378 1.00 82.75 118 GLY A O 1
ATOM 799 N N . ALA A 1 119 ? 19.105 2.685 -9.357 1.00 88.31 119 ALA A N 1
ATOM 800 C CA . ALA A 1 119 ? 19.490 1.278 -9.472 1.00 88.31 119 ALA A CA 1
ATOM 801 C C . ALA A 1 119 ? 18.839 0.578 -10.681 1.00 88.31 119 ALA A C 1
ATOM 803 O O . ALA A 1 119 ? 19.483 -0.217 -11.357 1.00 88.31 119 ALA A O 1
ATOM 804 N N . TYR A 1 120 ? 17.579 0.892 -10.989 1.00 91.19 120 TYR A N 1
ATOM 805 C CA . TYR A 1 120 ? 16.884 0.379 -12.170 1.00 91.19 120 TYR A CA 1
ATOM 806 C C . TYR A 1 120 ? 17.548 0.840 -13.472 1.00 91.19 120 TYR A C 1
ATOM 808 O O . TYR A 1 120 ? 17.771 0.038 -14.378 1.00 91.19 120 TYR A O 1
ATOM 816 N N . ARG A 1 121 ? 17.899 2.129 -13.554 1.00 88.81 121 ARG A N 1
ATOM 817 C CA . ARG A 1 121 ? 18.652 2.689 -14.678 1.00 88.81 121 ARG A CA 1
ATOM 818 C C . ARG A 1 121 ? 20.002 1.993 -14.841 1.00 88.81 121 ARG A C 1
ATOM 820 O O . ARG A 1 121 ? 20.343 1.603 -15.954 1.00 88.81 121 ARG A O 1
ATOM 827 N N . ASP A 1 122 ? 20.747 1.838 -13.755 1.00 89.44 122 ASP A N 1
ATOM 828 C CA . ASP A 1 122 ? 22.088 1.257 -13.797 1.00 89.44 122 ASP A CA 1
ATOM 829 C C . ASP A 1 122 ? 22.041 -0.233 -14.168 1.00 89.44 122 ASP A C 1
ATOM 831 O O . ASP A 1 122 ? 22.845 -0.680 -14.981 1.00 89.44 122 ASP A O 1
ATOM 835 N N . ALA A 1 123 ? 21.035 -0.976 -13.691 1.00 92.31 123 ALA A N 1
ATOM 836 C CA . ALA A 1 123 ? 20.798 -2.364 -14.092 1.00 92.31 123 ALA A CA 1
ATOM 837 C C . ALA A 1 123 ? 20.534 -2.510 -15.602 1.00 92.31 123 ALA A C 1
ATOM 839 O O . ALA A 1 123 ? 20.966 -3.487 -16.213 1.00 92.31 123 ALA A O 1
ATOM 840 N N . ILE A 1 124 ? 19.846 -1.542 -16.221 1.00 92.81 124 ILE A N 1
ATOM 841 C CA . ILE A 1 124 ? 19.638 -1.519 -17.677 1.00 92.81 124 ILE A CA 1
ATOM 842 C C . ILE A 1 124 ? 20.944 -1.221 -18.407 1.00 92.81 124 ILE A C 1
ATOM 844 O O . ILE A 1 124 ? 21.265 -1.930 -19.354 1.00 92.81 124 ILE A O 1
ATOM 848 N N . ILE A 1 125 ? 21.681 -0.189 -17.982 1.00 91.19 125 ILE A N 1
ATOM 849 C CA . ILE A 1 125 ? 22.951 0.202 -18.613 1.00 91.19 125 ILE A CA 1
ATOM 850 C C . ILE A 1 125 ? 23.925 -0.973 -18.586 1.00 91.19 125 ILE A C 1
ATOM 852 O O . ILE A 1 125 ? 24.426 -1.368 -19.631 1.00 91.19 125 ILE A O 1
ATOM 856 N N . GLN A 1 126 ? 24.103 -1.592 -17.419 1.00 92.44 126 GLN A N 1
ATOM 857 C CA . GLN A 1 126 ? 24.982 -2.743 -17.270 1.00 92.44 126 GLN A CA 1
ATOM 858 C C . GLN A 1 126 ? 24.560 -3.904 -18.183 1.00 92.44 126 GLN A C 1
ATOM 860 O O . GLN A 1 126 ? 25.399 -4.475 -18.873 1.00 92.44 126 GLN A O 1
ATOM 865 N N . ALA A 1 127 ? 23.264 -4.227 -18.242 1.00 92.44 127 ALA A N 1
ATOM 866 C CA . ALA A 1 127 ? 22.770 -5.300 -19.104 1.00 92.44 127 ALA A CA 1
ATOM 867 C C . ALA A 1 127 ? 22.964 -5.006 -20.603 1.00 92.44 127 ALA A C 1
ATOM 869 O O . ALA A 1 127 ? 23.185 -5.924 -21.390 1.00 92.44 127 ALA A O 1
ATOM 870 N N . VAL A 1 128 ? 22.868 -3.739 -21.016 1.00 92.06 128 VAL A N 1
ATOM 871 C CA . VAL A 1 128 ? 23.134 -3.311 -22.398 1.00 92.06 128 VAL A CA 1
ATOM 872 C C . VAL A 1 128 ? 24.626 -3.412 -22.717 1.00 92.06 128 VAL A C 1
ATOM 874 O O . VAL A 1 128 ? 24.981 -3.955 -23.765 1.00 92.06 128 VAL A O 1
ATOM 877 N N . ASP A 1 129 ? 25.482 -2.933 -21.812 1.00 91.19 129 ASP A N 1
ATOM 878 C CA . ASP A 1 129 ? 26.939 -2.954 -21.960 1.00 91.19 129 ASP A CA 1
ATOM 879 C C . ASP A 1 129 ? 27.470 -4.393 -22.051 1.00 91.19 129 ASP A C 1
ATOM 881 O O . ASP A 1 129 ? 28.289 -4.698 -22.918 1.00 91.19 129 ASP A O 1
ATOM 885 N N . GLU A 1 130 ? 26.951 -5.307 -21.223 1.00 91.31 130 GLU A N 1
ATOM 886 C CA . GLU A 1 130 ? 27.286 -6.739 -21.255 1.00 91.31 130 GLU A CA 1
ATOM 887 C C . GLU A 1 130 ? 26.920 -7.411 -22.591 1.00 91.31 130 GLU A C 1
ATOM 889 O O . GLU A 1 130 ? 27.583 -8.359 -23.014 1.00 91.31 130 GLU A O 1
ATOM 894 N N . LEU A 1 131 ? 25.891 -6.911 -23.281 1.00 89.88 131 LEU A N 1
ATOM 895 C CA . LEU A 1 131 ? 25.477 -7.392 -24.601 1.00 89.88 131 LEU A CA 1
ATOM 896 C C . LEU A 1 131 ? 26.209 -6.693 -25.757 1.00 89.88 131 LEU A C 1
ATOM 898 O O . LEU A 1 131 ? 26.044 -7.101 -26.907 1.00 89.88 131 LEU A O 1
ATOM 902 N N . GLY A 1 132 ? 26.980 -5.633 -25.485 1.00 85.69 132 GLY A N 1
ATOM 903 C CA . GLY A 1 132 ? 27.584 -4.785 -26.516 1.00 85.69 132 GLY A CA 1
ATOM 904 C C . GLY A 1 132 ? 26.552 -4.115 -27.434 1.00 85.69 132 GLY A C 1
ATOM 905 O O . GLY A 1 132 ? 26.863 -3.792 -28.582 1.00 85.69 132 GLY A O 1
ATOM 906 N N . ALA A 1 133 ? 25.314 -3.952 -26.960 1.00 85.50 133 ALA A N 1
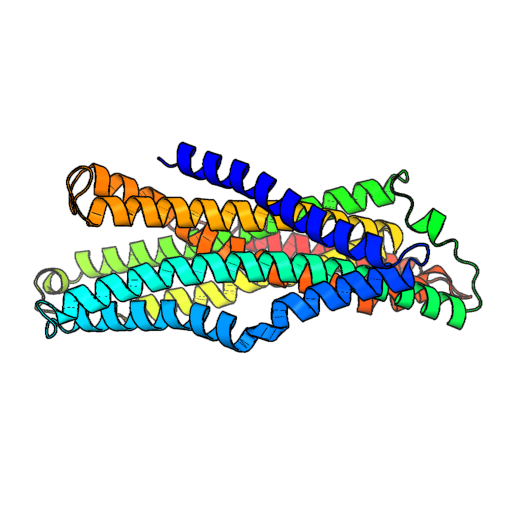ATOM 907 C CA . ALA A 1 133 ? 24.216 -3.393 -27.737 1.00 85.50 133 ALA A CA 1
ATOM 908 C C . ALA A 1 133 ? 24.204 -1.858 -27.665 1.00 85.50 133 ALA A C 1
ATOM 910 O O . ALA A 1 133 ? 24.674 -1.254 -26.705 1.00 85.50 133 ALA A O 1
ATOM 911 N N . GLN A 1 134 ? 23.616 -1.206 -28.669 1.00 82.00 134 GLN A N 1
ATOM 912 C CA . GLN A 1 134 ? 23.300 0.220 -28.587 1.00 82.00 134 GLN A CA 1
ATOM 913 C C . GLN A 1 134 ? 21.876 0.392 -28.060 1.00 82.00 134 GLN A C 1
ATOM 915 O O . GLN A 1 134 ? 20.923 -0.111 -28.656 1.00 82.00 134 GLN A O 1
ATOM 920 N N . PHE A 1 135 ? 21.725 1.118 -26.955 1.00 85.81 135 PHE A N 1
ATOM 921 C CA . PHE A 1 135 ? 20.425 1.437 -26.378 1.00 85.81 135 PHE A CA 1
ATOM 922 C C . PHE A 1 135 ? 20.364 2.913 -25.997 1.00 85.81 135 PHE A C 1
ATOM 924 O O . PHE A 1 135 ? 21.107 3.375 -25.131 1.00 85.81 135 PHE A O 1
ATOM 931 N N . ASP A 1 136 ? 19.461 3.654 -26.634 1.00 86.19 136 ASP A N 1
ATOM 932 C CA . ASP A 1 136 ? 19.204 5.039 -26.258 1.00 86.19 136 ASP A CA 1
ATOM 933 C C . ASP A 1 136 ? 18.273 5.081 -25.042 1.00 86.19 136 ASP A C 1
ATOM 935 O O . ASP A 1 136 ? 17.046 5.000 -25.141 1.00 86.19 136 ASP A O 1
ATOM 939 N N . LEU A 1 137 ? 18.883 5.201 -23.865 1.00 84.19 137 LEU A N 1
ATOM 940 C CA . LEU A 1 137 ? 18.163 5.299 -22.603 1.00 84.19 137 LEU A CA 1
ATOM 941 C C . LEU A 1 137 ? 17.287 6.562 -22.521 1.00 84.19 137 LEU A C 1
ATOM 943 O O . LEU A 1 137 ? 16.214 6.518 -21.918 1.00 84.19 137 LEU A O 1
ATOM 947 N N . LEU A 1 138 ? 17.726 7.681 -23.111 1.00 83.12 138 LEU A N 1
ATOM 948 C CA . LEU A 1 138 ? 16.976 8.940 -23.075 1.00 83.12 138 LEU A CA 1
ATOM 949 C C . LEU A 1 138 ? 15.697 8.817 -23.897 1.00 83.12 138 LEU A C 1
ATOM 951 O O . LEU A 1 138 ? 14.620 9.197 -23.435 1.00 83.12 138 LEU A O 1
ATOM 955 N N . ASP A 1 139 ? 15.801 8.223 -25.083 1.00 86.56 139 ASP A N 1
ATOM 956 C CA . ASP A 1 139 ? 14.640 7.926 -25.912 1.00 86.56 139 ASP A CA 1
ATOM 957 C C . ASP A 1 139 ? 13.738 6.862 -25.260 1.00 86.56 139 ASP A C 1
ATOM 959 O O . ASP A 1 139 ? 12.508 6.971 -25.292 1.00 86.56 139 ASP A O 1
ATOM 963 N N . ALA A 1 140 ? 14.304 5.842 -24.608 1.00 85.19 140 ALA A N 1
ATOM 964 C CA . ALA A 1 140 ? 13.526 4.818 -23.910 1.00 85.19 140 ALA A CA 1
ATOM 965 C C . ALA A 1 140 ? 12.690 5.385 -22.752 1.00 85.19 140 ALA A C 1
ATOM 967 O O . ALA A 1 140 ? 11.555 4.952 -22.556 1.00 85.19 140 ALA A O 1
ATOM 968 N N . PHE A 1 141 ? 13.221 6.346 -21.993 1.00 88.25 141 PHE A N 1
ATOM 969 C CA . PHE A 1 141 ? 12.539 6.953 -20.839 1.00 88.25 141 PHE A CA 1
ATOM 970 C C . PHE A 1 141 ? 11.710 8.188 -21.206 1.00 88.25 141 PHE A C 1
ATOM 972 O O . PHE A 1 141 ? 11.184 8.880 -20.333 1.00 88.25 141 PHE A O 1
ATOM 979 N N . ASN A 1 142 ? 11.547 8.460 -22.499 1.00 89.19 142 ASN A N 1
ATOM 980 C CA . ASN A 1 142 ? 10.764 9.585 -22.965 1.00 89.19 142 ASN A CA 1
ATOM 981 C C . ASN A 1 142 ? 9.265 9.386 -22.659 1.00 89.19 142 ASN A C 1
ATOM 983 O O . ASN A 1 142 ? 8.597 8.513 -23.224 1.00 89.19 142 ASN A O 1
ATOM 987 N N . VAL A 1 143 ? 8.725 10.235 -21.779 1.00 86.94 143 VAL A N 1
ATOM 988 C CA . VAL A 1 143 ? 7.313 10.217 -21.355 1.00 86.94 143 VAL A CA 1
ATOM 989 C C . VAL A 1 143 ? 6.340 10.571 -22.484 1.00 86.94 143 VAL A C 1
ATOM 991 O O . VAL A 1 143 ? 5.171 10.202 -22.427 1.00 86.94 143 VAL A O 1
ATOM 994 N N . THR A 1 144 ? 6.811 11.249 -23.536 1.00 90.06 144 THR A N 1
ATOM 995 C CA . THR A 1 144 ? 5.972 11.607 -24.695 1.00 90.06 144 THR A CA 1
ATOM 996 C C . THR A 1 144 ? 5.563 10.394 -25.527 1.00 90.06 144 THR A C 1
ATOM 998 O O . THR A 1 144 ? 4.635 10.482 -26.332 1.00 90.06 144 THR A O 1
ATOM 1001 N N . LYS A 1 145 ? 6.215 9.241 -25.327 1.00 89.44 145 LYS A N 1
ATOM 1002 C CA . LYS A 1 145 ? 5.854 8.020 -26.036 1.00 89.44 145 LYS A CA 1
ATOM 1003 C C . LYS A 1 145 ? 4.549 7.426 -25.491 1.00 89.44 145 LYS A C 1
ATOM 1005 O O . LYS A 1 145 ? 4.376 7.332 -24.272 1.00 89.44 145 LYS A O 1
ATOM 1010 N N . PRO A 1 146 ? 3.654 6.927 -26.364 1.00 90.88 146 PRO A N 1
ATOM 1011 C CA . PRO A 1 146 ? 2.387 6.338 -25.933 1.00 90.88 146 PRO A CA 1
ATOM 1012 C C . PRO A 1 146 ? 2.535 5.166 -24.953 1.00 90.88 146 PRO A C 1
ATOM 1014 O O . PRO A 1 146 ? 1.733 5.035 -24.033 1.00 90.88 146 PRO A O 1
ATOM 1017 N N . ASN A 1 147 ? 3.565 4.326 -25.112 1.00 91.44 147 ASN A N 1
ATOM 1018 C CA . ASN A 1 147 ? 3.828 3.205 -24.205 1.00 91.44 147 ASN A CA 1
ATOM 1019 C C . ASN A 1 147 ? 4.254 3.676 -22.804 1.00 91.44 147 ASN A C 1
ATOM 1021 O O . ASN A 1 147 ? 3.822 3.084 -21.817 1.00 91.44 147 ASN A O 1
ATOM 1025 N N . SER A 1 148 ? 5.042 4.749 -22.711 1.00 93.38 148 SER A N 1
ATOM 1026 C CA . SER A 1 148 ? 5.417 5.389 -21.446 1.00 93.38 148 SER A CA 1
ATOM 1027 C C . SER A 1 148 ? 4.192 5.957 -20.732 1.00 93.38 148 SER A C 1
ATOM 1029 O O . SER A 1 148 ? 3.940 5.628 -19.573 1.00 93.38 148 SER A O 1
ATOM 1031 N N . LEU A 1 149 ? 3.360 6.726 -21.444 1.00 94.25 149 LEU A N 1
ATOM 1032 C CA . LEU A 1 149 ? 2.123 7.269 -20.881 1.00 94.25 149 LEU A CA 1
ATOM 1033 C C . LEU A 1 149 ? 1.162 6.158 -20.430 1.00 94.25 149 LEU A C 1
ATOM 1035 O O . LEU A 1 149 ? 0.585 6.236 -19.347 1.00 94.25 149 LEU A O 1
ATOM 1039 N N . PHE A 1 150 ? 1.022 5.096 -21.226 1.00 95.88 150 PHE A N 1
ATOM 1040 C CA . PHE A 1 150 ? 0.201 3.947 -20.858 1.00 95.88 150 PHE A CA 1
ATOM 1041 C C . PHE A 1 150 ? 0.747 3.224 -19.620 1.00 95.88 150 PHE A C 1
ATOM 1043 O O . PHE A 1 150 ? -0.017 2.926 -18.705 1.00 95.88 150 PHE A O 1
ATOM 1050 N N . GLY A 1 151 ? 2.067 3.023 -19.539 1.00 96.94 151 GLY A N 1
ATOM 1051 C CA . GLY A 1 151 ? 2.732 2.493 -18.349 1.00 96.94 151 GLY A CA 1
ATOM 1052 C C . GLY A 1 151 ? 2.415 3.315 -17.100 1.00 96.94 151 GLY A C 1
ATOM 1053 O O . GLY A 1 151 ? 1.993 2.751 -16.092 1.00 96.94 151 GLY A O 1
ATOM 1054 N N . LEU A 1 152 ? 2.513 4.646 -17.188 1.00 96.94 152 LEU A N 1
ATOM 1055 C CA . LEU A 1 152 ? 2.183 5.567 -16.095 1.00 96.94 152 LEU A CA 1
ATOM 1056 C C . LEU A 1 152 ? 0.731 5.428 -15.622 1.00 96.94 152 LEU A C 1
ATOM 1058 O O . LEU A 1 152 ? 0.484 5.335 -14.418 1.00 96.94 152 LEU A O 1
ATOM 1062 N N . LEU A 1 153 ? -0.223 5.362 -16.555 1.00 97.31 153 LEU A N 1
ATOM 1063 C CA . LEU A 1 153 ? -1.639 5.167 -16.232 1.00 97.31 153 LEU A CA 1
ATOM 1064 C C . LEU A 1 153 ? -1.894 3.816 -15.556 1.00 97.31 153 LEU A C 1
ATOM 1066 O O . LEU A 1 153 ? -2.654 3.758 -14.587 1.00 97.31 153 LEU A O 1
ATOM 1070 N N . ILE A 1 154 ? -1.246 2.740 -16.016 1.00 97.69 154 ILE A N 1
ATOM 1071 C CA . ILE A 1 154 ? -1.337 1.425 -15.366 1.00 97.69 154 ILE A CA 1
ATOM 1072 C C . ILE A 1 154 ? -0.768 1.504 -13.947 1.00 97.69 154 ILE A C 1
ATOM 1074 O O . ILE A 1 154 ? -1.408 1.026 -13.015 1.00 97.69 154 ILE A O 1
ATOM 1078 N N . GLY A 1 155 ? 0.392 2.141 -13.768 1.00 97.31 155 GLY A N 1
ATOM 1079 C CA . GLY A 1 155 ? 1.038 2.301 -12.464 1.00 97.31 155 GLY A CA 1
ATOM 1080 C C . GLY A 1 155 ? 0.143 3.001 -11.452 1.00 97.31 155 GLY A C 1
ATOM 1081 O O . GLY A 1 155 ? -0.081 2.488 -10.355 1.00 97.31 155 GLY A O 1
ATOM 1082 N N . ALA A 1 156 ? -0.451 4.126 -11.852 1.00 98.00 156 ALA A N 1
ATOM 1083 C CA . ALA A 1 156 ? -1.428 4.826 -11.028 1.00 98.00 156 ALA A CA 1
ATOM 1084 C C . ALA A 1 156 ? -2.665 3.953 -10.743 1.00 98.00 156 ALA A C 1
ATOM 1086 O O . ALA A 1 156 ? -3.119 3.865 -9.604 1.00 98.00 156 ALA A O 1
ATOM 1087 N N . SER A 1 157 ? -3.179 3.248 -11.753 1.00 97.81 157 SER A N 1
ATOM 1088 C CA . SER A 1 157 ? -4.367 2.394 -11.617 1.00 97.81 157 SER A CA 1
ATOM 1089 C C . SER A 1 157 ? -4.155 1.219 -10.658 1.00 97.81 157 SER A C 1
ATOM 1091 O O . SER A 1 157 ? -5.071 0.866 -9.915 1.00 97.81 157 SER A O 1
ATOM 1093 N N . VAL A 1 158 ? -2.956 0.624 -10.635 1.00 97.56 158 VAL A N 1
ATOM 1094 C CA . VAL A 1 158 ? -2.621 -0.488 -9.730 1.00 97.56 158 VAL A CA 1
ATOM 1095 C C . VAL A 1 158 ? -2.716 -0.065 -8.269 1.00 97.56 158 VAL A C 1
ATOM 1097 O O . VAL A 1 158 ? -3.227 -0.838 -7.464 1.00 97.56 158 VAL A O 1
ATOM 1100 N N . VAL A 1 159 ? -2.311 1.161 -7.927 1.00 97.75 159 VAL A N 1
ATOM 1101 C CA . VAL A 1 159 ? -2.451 1.693 -6.561 1.00 97.75 159 VAL A CA 1
ATOM 1102 C C . VAL A 1 159 ? -3.922 1.741 -6.150 1.00 97.75 159 VAL A C 1
ATOM 1104 O O . VAL A 1 159 ? -4.286 1.202 -5.109 1.00 97.75 159 VAL A O 1
ATOM 1107 N N . PHE A 1 160 ? -4.785 2.326 -6.985 1.00 97.62 160 PHE A N 1
ATOM 1108 C CA . PHE A 1 160 ? -6.220 2.425 -6.697 1.00 97.62 160 PHE A CA 1
ATOM 1109 C C . PHE A 1 160 ? -6.874 1.046 -6.581 1.00 97.62 160 PHE A C 1
ATOM 1111 O O . PHE A 1 160 ? -7.679 0.798 -5.679 1.00 97.62 160 PHE A O 1
ATOM 1118 N N . LEU A 1 161 ? -6.511 0.131 -7.481 1.00 96.56 161 LEU A N 1
ATOM 1119 C CA . LEU A 1 161 ? -7.001 -1.238 -7.451 1.00 96.56 161 LEU A CA 1
ATOM 1120 C C . LEU A 1 161 ? -6.549 -1.965 -6.180 1.00 96.56 161 LEU A C 1
ATOM 1122 O O . LEU A 1 161 ? -7.368 -2.614 -5.533 1.00 96.56 161 LEU A O 1
ATOM 1126 N N . PHE A 1 162 ? -5.279 -1.833 -5.798 1.00 96.56 162 PHE A N 1
ATOM 1127 C CA . PHE A 1 162 ? -4.738 -2.415 -4.575 1.00 96.56 162 PHE A CA 1
ATOM 1128 C C . PHE A 1 162 ? -5.479 -1.899 -3.338 1.00 96.56 162 PHE A C 1
ATOM 1130 O O . PHE A 1 162 ? -5.931 -2.702 -2.523 1.00 96.56 162 PHE A O 1
ATOM 1137 N N . SER A 1 163 ? -5.683 -0.581 -3.230 1.00 96.31 163 SER A N 1
ATOM 1138 C CA . SER A 1 163 ? -6.446 0.020 -2.131 1.00 96.31 163 SER A CA 1
ATOM 1139 C C . SER A 1 163 ? -7.872 -0.526 -2.070 1.00 96.31 163 SER A C 1
ATOM 1141 O O . SER A 1 163 ? -8.340 -0.900 -0.999 1.00 96.31 163 SER A O 1
ATOM 1143 N N . SER A 1 164 ? -8.549 -0.649 -3.216 1.00 95.00 164 SER A N 1
ATOM 1144 C CA . SER A 1 164 ? -9.893 -1.230 -3.279 1.00 95.00 164 SER A CA 1
ATOM 1145 C C . SER A 1 164 ? -9.920 -2.694 -2.829 1.00 95.00 164 SER A C 1
ATOM 1147 O O . SER A 1 164 ? -10.809 -3.089 -2.075 1.00 95.00 164 SER A O 1
ATOM 1149 N N . LEU A 1 165 ? -8.954 -3.510 -3.263 1.00 93.94 165 LEU A N 1
ATOM 1150 C CA . LEU A 1 165 ? -8.855 -4.913 -2.855 1.00 93.94 165 LEU A CA 1
ATOM 1151 C C . LEU A 1 165 ? -8.628 -5.041 -1.344 1.00 93.94 165 LEU A C 1
ATOM 1153 O O . LEU A 1 165 ? -9.300 -5.847 -0.705 1.00 93.94 165 LEU A O 1
ATOM 1157 N N . ALA A 1 166 ? -7.737 -4.219 -0.784 1.00 93.81 166 ALA A N 1
ATOM 1158 C CA . ALA A 1 166 ? -7.433 -4.195 0.643 1.00 93.81 166 ALA A CA 1
ATOM 1159 C C . ALA A 1 166 ? -8.645 -3.772 1.492 1.00 93.81 166 ALA A C 1
ATOM 1161 O O . ALA A 1 166 ? -8.986 -4.458 2.452 1.00 93.81 166 ALA A O 1
ATOM 1162 N N . VAL A 1 167 ? -9.34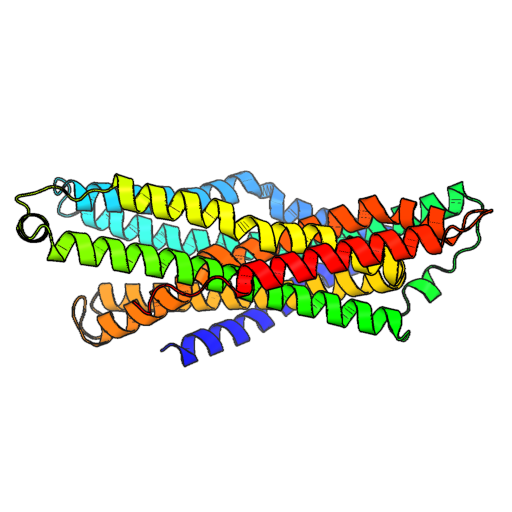7 -2.700 1.108 1.00 93.94 167 VAL A N 1
ATOM 1163 C CA . VAL A 1 167 ? -10.555 -2.247 1.822 1.00 93.94 167 VAL A CA 1
ATOM 1164 C C . VAL A 1 167 ? -11.647 -3.317 1.773 1.00 93.94 167 VAL A C 1
ATOM 1166 O O . VAL A 1 167 ? -12.189 -3.694 2.807 1.00 93.94 167 VAL A O 1
ATOM 1169 N N . ASN A 1 168 ? -11.924 -3.872 0.590 1.00 91.44 168 ASN A N 1
ATOM 1170 C CA . ASN A 1 168 ? -12.958 -4.895 0.438 1.00 91.44 168 ASN A CA 1
ATOM 1171 C C . ASN A 1 168 ? -12.632 -6.190 1.200 1.00 91.44 168 ASN A C 1
ATOM 1173 O O . ASN A 1 168 ? -13.548 -6.859 1.677 1.00 91.44 168 ASN A O 1
ATOM 1177 N N . ALA A 1 169 ? -11.351 -6.557 1.308 1.00 91.06 169 ALA A N 1
ATOM 1178 C CA . ALA A 1 169 ? -10.913 -7.701 2.103 1.00 91.06 169 ALA A CA 1
ATOM 1179 C C . ALA A 1 169 ? -11.289 -7.538 3.580 1.00 91.06 169 ALA A C 1
ATOM 1181 O O . ALA A 1 169 ? -11.910 -8.432 4.155 1.00 91.06 169 ALA A O 1
ATOM 1182 N N . VAL A 1 170 ? -10.990 -6.373 4.161 1.00 92.50 170 VAL A N 1
ATOM 1183 C CA . VAL A 1 170 ? -11.356 -6.059 5.548 1.00 92.50 170 VAL A CA 1
ATOM 1184 C C . VAL A 1 170 ? -12.872 -6.009 5.710 1.00 92.50 170 VAL A C 1
ATOM 1186 O O . VAL A 1 170 ? -13.391 -6.592 6.653 1.00 92.50 170 VAL A O 1
ATOM 1189 N N . SER A 1 171 ? -13.606 -5.391 4.778 1.00 90.38 171 SER A N 1
ATOM 1190 C CA . SER A 1 171 ? -15.072 -5.320 4.859 1.00 90.38 171 SER A CA 1
ATOM 1191 C C . SER A 1 171 ? -15.739 -6.699 4.876 1.00 90.38 171 SER A C 1
ATOM 1193 O O . SER A 1 171 ? -16.706 -6.895 5.611 1.00 90.38 171 SER A O 1
ATOM 1195 N N . ARG A 1 172 ? -15.229 -7.668 4.101 1.00 88.88 172 ARG A N 1
ATOM 1196 C CA . ARG A 1 172 ? -15.729 -9.053 4.132 1.00 88.88 172 ARG A CA 1
ATOM 1197 C C . ARG A 1 172 ? -15.456 -9.724 5.477 1.00 88.88 172 ARG A C 1
ATOM 1199 O O . ARG A 1 172 ? -16.392 -10.243 6.080 1.00 88.88 172 ARG A O 1
ATOM 1206 N N . ALA A 1 173 ? -14.211 -9.665 5.952 1.00 90.94 173 ALA A N 1
ATOM 1207 C CA . ALA A 1 173 ? -13.820 -10.274 7.223 1.00 90.94 173 ALA A CA 1
ATOM 1208 C C . ALA A 1 173 ? -14.585 -9.654 8.406 1.00 90.94 173 ALA A C 1
ATOM 1210 O O . ALA A 1 173 ? -15.143 -10.366 9.236 1.00 90.94 173 ALA A O 1
ATOM 1211 N N . ALA A 1 174 ? -14.704 -8.324 8.439 1.00 91.06 174 ALA A N 1
ATOM 1212 C CA . ALA A 1 174 ? -15.478 -7.610 9.449 1.00 91.06 174 ALA A CA 1
ATOM 1213 C C . ALA A 1 174 ? -16.963 -8.008 9.418 1.00 91.06 174 ALA A C 1
ATOM 1215 O O . ALA A 1 174 ? -17.562 -8.227 10.468 1.00 91.06 174 ALA A O 1
ATOM 1216 N N . GLY A 1 175 ? -17.553 -8.166 8.227 1.00 90.75 175 GLY A N 1
ATOM 1217 C CA . GLY A 1 175 ? -18.925 -8.656 8.074 1.00 90.75 175 GLY A CA 1
ATOM 1218 C 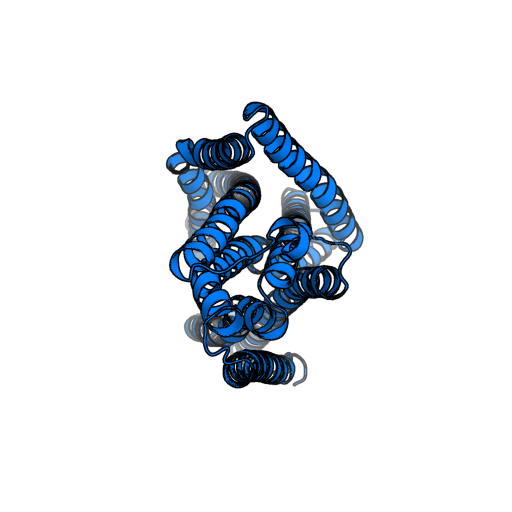C . GLY A 1 175 ? -19.129 -10.050 8.677 1.00 90.75 175 GLY A C 1
ATOM 1219 O O . GLY A 1 175 ? -20.093 -10.260 9.416 1.00 90.75 175 GLY A O 1
ATOM 1220 N N . ALA A 1 176 ? -18.197 -10.974 8.429 1.00 91.44 176 ALA A N 1
ATOM 1221 C CA . ALA A 1 176 ? -18.226 -12.317 9.008 1.00 91.44 176 ALA A CA 1
ATOM 1222 C C . ALA A 1 176 ? -18.102 -12.291 10.543 1.00 91.44 176 ALA A C 1
ATOM 1224 O O . ALA A 1 176 ? -18.851 -12.984 11.233 1.00 91.44 176 ALA A O 1
ATOM 1225 N N . VAL A 1 177 ? -17.223 -11.441 11.087 1.00 93.38 177 VAL A N 1
ATOM 1226 C CA . VAL A 1 177 ? -17.080 -11.243 12.540 1.00 93.38 177 VAL A CA 1
ATOM 1227 C C . VAL A 1 177 ? -18.367 -10.691 13.155 1.00 93.38 177 VAL A C 1
ATOM 1229 O O . VAL A 1 177 ? -18.826 -11.204 14.173 1.00 93.38 177 VAL A O 1
ATOM 1232 N N . VAL A 1 178 ? -18.995 -9.687 12.534 1.00 93.12 178 VAL A N 1
ATOM 1233 C CA . VAL A 1 178 ? -20.260 -9.114 13.024 1.00 93.12 178 VAL A CA 1
ATOM 1234 C C . VAL A 1 178 ? -21.370 -10.163 13.042 1.00 93.12 178 VAL A C 1
ATOM 1236 O O . VAL A 1 178 ? -22.117 -10.241 14.020 1.00 93.12 178 VAL A O 1
ATOM 1239 N N . PHE A 1 179 ? -21.488 -10.971 11.986 1.00 93.81 179 PHE A N 1
ATOM 1240 C CA . PHE A 1 179 ? -22.473 -12.049 11.931 1.00 93.81 179 PHE A CA 1
ATOM 1241 C C . PHE A 1 179 ? -22.242 -13.077 13.044 1.00 93.81 179 PHE A C 1
ATOM 1243 O O . PHE A 1 179 ? -23.180 -13.433 13.757 1.00 93.81 179 PHE A O 1
ATOM 1250 N N . GLU A 1 180 ? -20.994 -13.498 13.247 1.00 94.88 180 GLU A N 1
ATOM 1251 C CA . GLU A 1 180 ? -20.635 -14.457 14.290 1.00 94.88 180 GLU A CA 1
ATOM 1252 C C . GLU A 1 180 ? -20.931 -13.919 15.698 1.00 94.88 180 GLU A C 1
ATOM 1254 O O . GLU A 1 180 ? -21.583 -14.599 16.488 1.00 94.88 180 GLU A O 1
ATOM 1259 N N . VAL A 1 181 ? -20.536 -12.679 16.002 1.00 94.31 181 VAL A N 1
ATOM 1260 C CA . VAL A 1 181 ? -20.804 -12.048 17.307 1.00 94.31 181 VAL A CA 1
ATOM 1261 C C . VAL A 1 181 ? -22.311 -11.934 17.562 1.00 94.31 181 VAL A C 1
ATOM 1263 O O . VAL A 1 181 ? -22.786 -12.278 18.646 1.00 94.31 181 VAL A O 1
ATOM 1266 N N . ARG A 1 182 ? -23.095 -11.524 16.554 1.00 94.81 182 ARG A N 1
ATOM 1267 C CA . ARG A 1 182 ? -24.565 -11.474 16.654 1.00 94.81 182 ARG A CA 1
ATOM 1268 C C . ARG A 1 182 ? -25.171 -12.854 16.881 1.00 94.81 182 ARG A C 1
ATOM 1270 O O . ARG A 1 182 ? -26.066 -12.988 17.712 1.00 94.81 182 ARG A O 1
ATOM 1277 N N . ASN A 1 183 ? -24.683 -13.871 16.174 1.00 94.75 183 ASN A N 1
ATOM 1278 C CA . ASN A 1 183 ? -25.135 -15.246 16.341 1.00 94.75 183 ASN A CA 1
ATOM 1279 C C . ASN A 1 183 ? -24.850 -15.761 17.760 1.00 94.75 183 ASN A C 1
ATOM 1281 O O . ASN A 1 183 ? -25.735 -16.360 18.373 1.00 94.75 183 ASN A O 1
ATOM 1285 N N . GLN A 1 184 ? -23.667 -15.485 18.320 1.00 95.31 184 GLN A N 1
ATOM 1286 C CA . GLN A 1 184 ? -23.359 -15.852 19.705 1.00 95.31 184 GLN A CA 1
ATOM 1287 C C . GLN A 1 184 ? -24.295 -15.153 20.695 1.00 95.31 184 GLN A C 1
ATOM 1289 O O . GLN A 1 184 ? -24.880 -15.828 21.535 1.00 95.31 184 GLN A O 1
ATOM 1294 N N . PHE A 1 185 ? -24.527 -13.843 20.564 1.00 94.81 185 PHE A N 1
ATOM 1295 C CA . PHE A 1 185 ? -25.459 -13.137 21.453 1.00 94.81 185 PHE A CA 1
ATOM 1296 C C . PHE A 1 185 ? -26.907 -13.630 21.337 1.00 94.81 185 PHE A C 1
ATOM 1298 O O . PHE A 1 185 ? -27.603 -13.712 22.347 1.00 94.81 185 PHE A O 1
ATOM 1305 N N . ALA A 1 186 ? -27.365 -13.979 20.132 1.00 93.75 186 ALA A N 1
ATOM 1306 C CA . ALA A 1 186 ? -28.724 -14.467 19.912 1.00 93.75 186 ALA A CA 1
ATOM 1307 C C . ALA A 1 186 ? -28.938 -15.895 20.441 1.00 93.75 186 ALA A C 1
ATOM 1309 O O . ALA A 1 186 ? -29.980 -16.194 21.020 1.00 93.75 186 ALA A O 1
ATOM 1310 N N . THR A 1 187 ? -27.962 -16.784 20.239 1.00 94.88 187 THR A N 1
ATOM 1311 C CA . THR A 1 187 ? -28.074 -18.209 20.601 1.00 94.88 187 THR A CA 1
ATOM 1312 C C . THR A 1 187 ? -27.650 -18.506 22.037 1.00 94.88 187 THR A C 1
ATOM 1314 O O . THR A 1 187 ? -28.092 -19.503 22.606 1.00 94.88 187 THR A O 1
ATOM 1317 N N . ARG A 1 188 ? -26.824 -17.642 22.642 1.00 93.44 188 ARG A N 1
ATOM 1318 C CA . ARG A 1 188 ? -26.269 -17.800 23.995 1.00 93.44 188 ARG A CA 1
ATOM 1319 C C . ARG A 1 188 ? -26.507 -16.525 24.824 1.00 93.44 188 ARG A C 1
ATOM 1321 O O . ARG A 1 188 ? -25.577 -15.749 25.057 1.00 93.44 188 ARG A O 1
ATOM 1328 N N . PRO A 1 189 ? -27.745 -16.283 25.308 1.00 91.62 189 PRO A N 1
ATOM 1329 C CA . PRO A 1 189 ? -28.093 -15.052 26.029 1.00 91.62 189 PRO A CA 1
ATOM 1330 C C . PRO A 1 189 ? -27.307 -14.840 27.333 1.00 91.62 189 PRO A C 1
ATOM 1332 O O . PRO A 1 189 ? -27.193 -13.710 27.806 1.00 91.62 189 PRO A O 1
ATOM 1335 N N . GLY A 1 190 ? -26.741 -15.910 27.910 1.00 92.75 190 GLY A N 1
ATOM 1336 C CA . GLY A 1 190 ? -25.892 -15.848 29.104 1.00 92.75 190 GLY A CA 1
ATOM 1337 C C . GLY A 1 190 ? -24.650 -14.970 28.931 1.00 92.75 190 GLY A C 1
ATOM 1338 O O . GLY A 1 190 ? -24.138 -14.444 29.917 1.00 92.75 190 GLY A O 1
ATOM 1339 N N . ILE A 1 191 ? -24.210 -14.740 27.688 1.00 92.50 191 ILE A N 1
ATOM 1340 C CA . ILE A 1 191 ? -23.068 -13.873 27.385 1.00 92.50 191 ILE A CA 1
ATOM 1341 C C . ILE A 1 191 ? -23.364 -12.416 27.763 1.00 92.50 191 ILE A C 1
ATOM 1343 O O . ILE A 1 191 ? -22.576 -11.793 28.469 1.00 92.50 191 ILE A O 1
ATOM 1347 N N . MET A 1 192 ? -24.515 -11.878 27.348 1.00 89.94 192 MET A N 1
ATOM 1348 C CA . MET A 1 192 ? -24.899 -10.491 27.661 1.00 89.94 192 MET A CA 1
ATOM 1349 C C . MET A 1 192 ? -25.188 -10.290 29.154 1.00 89.94 192 MET A C 1
ATOM 1351 O O . MET A 1 192 ? -25.030 -9.187 29.669 1.00 89.94 192 MET A O 1
ATOM 1355 N N . ASN A 1 193 ? -25.575 -11.361 29.852 1.00 90.31 193 ASN A N 1
ATOM 1356 C CA . ASN A 1 193 ? -25.785 -11.360 31.300 1.00 90.31 193 ASN A CA 1
ATOM 1357 C C . ASN A 1 193 ? -24.484 -11.569 32.098 1.00 90.31 193 ASN A C 1
ATOM 1359 O O . ASN A 1 193 ? -24.525 -11.568 33.327 1.00 90.31 193 ASN A O 1
ATOM 1363 N N . GLY A 1 194 ? -23.346 -11.800 31.430 1.00 89.31 194 GLY A N 1
ATOM 1364 C CA . GLY A 1 194 ? -22.056 -12.075 32.069 1.00 89.31 194 GLY A CA 1
ATOM 1365 C C . GLY A 1 194 ? -21.961 -13.436 32.772 1.00 89.31 194 GLY A C 1
ATOM 1366 O O . GLY A 1 194 ? -20.994 -13.688 33.486 1.00 89.31 194 GLY A O 1
ATOM 1367 N N . THR A 1 195 ? -22.944 -14.324 32.593 1.00 92.44 195 THR A N 1
ATOM 1368 C CA . THR A 1 195 ? -22.974 -15.655 33.226 1.00 92.44 195 THR A CA 1
ATOM 1369 C C . THR A 1 195 ? -22.295 -16.731 32.383 1.00 92.44 195 THR A C 1
ATOM 1371 O O . THR A 1 195 ? -21.974 -17.805 32.890 1.00 92.44 195 THR A O 1
ATOM 1374 N N . GLU A 1 196 ? -22.054 -16.454 31.102 1.00 94.19 196 GLU A N 1
ATOM 1375 C CA . GLU A 1 196 ? -21.454 -17.375 30.145 1.00 94.19 196 GLU A CA 1
ATOM 1376 C C . GLU A 1 196 ? -20.320 -16.695 29.370 1.00 94.19 196 GLU A C 1
ATOM 1378 O O . GLU A 1 196 ? -20.424 -15.532 28.983 1.00 94.19 196 GLU A O 1
ATOM 1383 N N . ARG A 1 197 ? -19.224 -17.422 29.115 1.00 92.12 197 ARG A N 1
ATOM 1384 C CA . ARG A 1 197 ? -18.095 -16.887 28.342 1.00 92.12 197 ARG A CA 1
ATOM 1385 C C . ARG A 1 197 ? -18.342 -16.995 26.824 1.00 92.12 197 ARG A C 1
ATOM 1387 O O . ARG A 1 197 ? -18.747 -18.073 26.365 1.00 92.12 197 ARG A O 1
ATOM 1394 N N . PRO A 1 198 ? -18.043 -15.936 26.042 1.00 93.62 198 PRO A N 1
ATOM 1395 C CA . PRO A 1 198 ? -18.038 -15.988 24.581 1.00 93.62 198 PRO A CA 1
ATOM 1396 C C . PRO A 1 198 ? -17.087 -17.050 24.023 1.00 93.62 198 PRO A C 1
ATOM 1398 O O . PRO A 1 198 ? -16.083 -17.408 24.642 1.00 93.62 198 PRO A O 1
ATOM 1401 N N . GLU A 1 199 ? -17.365 -17.519 22.808 1.00 94.12 199 GLU A N 1
ATOM 1402 C CA . GLU A 1 199 ? -16.440 -18.369 22.060 1.00 94.12 199 GLU A CA 1
ATOM 1403 C C . GLU A 1 199 ? -15.456 -17.501 21.259 1.00 94.12 199 GLU A C 1
ATOM 1405 O O . GLU A 1 199 ? -15.632 -17.249 20.066 1.00 94.12 199 GLU A O 1
ATOM 1410 N N . TYR A 1 200 ? -14.396 -17.041 21.930 1.00 93.25 200 TYR A N 1
ATOM 1411 C CA . TYR A 1 200 ? -13.377 -16.172 21.324 1.00 93.25 200 TYR A CA 1
ATOM 1412 C C . TYR A 1 200 ? -12.634 -16.836 20.156 1.00 93.25 200 TYR A C 1
ATOM 1414 O O . TYR A 1 200 ? -12.349 -16.190 19.148 1.00 93.25 200 TYR A O 1
ATOM 1422 N N . GLY A 1 201 ? -12.344 -18.139 20.271 1.00 95.38 201 GLY A N 1
ATOM 1423 C CA . GLY A 1 201 ? -11.560 -18.882 19.279 1.00 95.38 201 GLY A CA 1
ATOM 1424 C C . GLY A 1 201 ? -12.183 -18.875 17.883 1.00 95.38 201 GLY A C 1
ATOM 1425 O O . GLY A 1 201 ? -11.464 -18.885 16.889 1.00 95.38 201 GLY A O 1
ATOM 1426 N N . ARG A 1 202 ? -13.513 -18.775 17.800 1.00 92.81 202 ARG A N 1
ATOM 1427 C CA . ARG A 1 202 ? -14.233 -18.733 16.530 1.00 92.81 202 ARG A CA 1
ATOM 1428 C C . ARG A 1 202 ? -14.026 -17.417 15.781 1.00 92.81 202 ARG A C 1
ATOM 1430 O O . ARG A 1 202 ? -13.777 -17.437 14.581 1.00 92.81 202 ARG A O 1
ATOM 1437 N N . VAL A 1 203 ? -14.033 -16.287 16.491 1.00 93.69 203 VAL A N 1
ATOM 1438 C CA . VAL A 1 203 ? -13.706 -14.973 15.909 1.00 93.69 203 VAL A CA 1
ATOM 1439 C C . VAL A 1 203 ? -12.243 -14.933 15.450 1.00 93.69 203 VAL A C 1
ATOM 1441 O O . VAL A 1 203 ? -11.956 -14.470 14.348 1.00 93.69 203 VAL A O 1
ATOM 1444 N N . VAL A 1 204 ? -11.322 -15.485 16.249 1.00 94.62 204 VAL A N 1
ATOM 1445 C CA . VAL A 1 204 ? -9.893 -15.577 15.890 1.00 94.62 204 VAL A CA 1
ATOM 1446 C C . VAL A 1 204 ? -9.678 -16.416 14.624 1.00 94.62 204 VAL A C 1
ATOM 1448 O O . VAL A 1 204 ? -8.901 -16.024 13.749 1.00 94.62 204 VAL A O 1
ATOM 1451 N N . ASP A 1 205 ? -10.367 -17.552 14.504 1.00 94.94 205 ASP A N 1
ATOM 1452 C CA . ASP A 1 205 ? -10.279 -18.444 13.342 1.00 94.94 205 ASP A CA 1
ATOM 1453 C C . ASP A 1 205 ? -10.796 -17.776 12.056 1.00 94.94 205 ASP A C 1
ATOM 1455 O O . ASP A 1 205 ? -10.133 -17.862 11.019 1.00 94.94 205 ASP A O 1
ATOM 1459 N N . ILE A 1 206 ? -11.914 -17.038 12.133 1.00 92.44 206 ILE A N 1
ATOM 1460 C CA . ILE A 1 206 ? -12.447 -16.237 11.014 1.00 92.44 206 ILE A CA 1
ATOM 1461 C C . ILE A 1 206 ? -11.398 -15.222 10.546 1.00 92.44 206 ILE A C 1
ATOM 1463 O O . ILE A 1 206 ? -10.986 -15.250 9.385 1.00 92.44 206 ILE A O 1
ATOM 1467 N N . CYS A 1 207 ? -10.898 -14.381 11.458 1.00 92.00 207 CYS A N 1
ATOM 1468 C CA . CYS A 1 207 ? -9.906 -13.354 11.131 1.00 92.00 207 CYS A CA 1
ATOM 1469 C C . CYS A 1 207 ? -8.625 -13.951 10.523 1.00 92.00 207 CYS A C 1
ATOM 1471 O O . CYS A 1 207 ? -8.057 -13.399 9.577 1.00 92.00 207 CYS A O 1
ATOM 1473 N N . THR A 1 208 ? -8.171 -15.097 11.035 1.00 93.38 208 THR A N 1
ATOM 1474 C CA . THR A 1 208 ? -6.941 -15.758 10.577 1.00 93.38 208 THR A CA 1
ATOM 1475 C C . THR A 1 208 ? -7.102 -16.349 9.177 1.00 93.38 208 THR A C 1
ATOM 1477 O O . THR A 1 208 ? -6.264 -16.120 8.304 1.00 93.38 208 THR A O 1
ATOM 1480 N N . LYS A 1 209 ? -8.185 -17.091 8.921 1.00 92.25 209 LYS A N 1
ATOM 1481 C CA . LYS A 1 209 ? -8.432 -17.695 7.603 1.00 92.25 209 LYS A CA 1
ATOM 1482 C C . LYS A 1 209 ? -8.659 -16.636 6.530 1.00 92.25 209 LYS A C 1
ATOM 1484 O O . LYS A 1 209 ? -8.098 -16.749 5.435 1.00 92.25 209 LYS A O 1
ATOM 1489 N N . ASP A 1 210 ? -9.438 -15.606 6.847 1.00 90.38 210 ASP A N 1
ATOM 1490 C CA . ASP A 1 210 ? -9.776 -14.565 5.883 1.00 90.38 210 ASP A CA 1
ATOM 1491 C C . ASP A 1 210 ? -8.569 -13.682 5.566 1.00 90.38 210 ASP A C 1
ATOM 1493 O O . ASP A 1 210 ? -8.281 -13.462 4.390 1.00 90.38 210 ASP A O 1
ATOM 1497 N N . SER A 1 211 ? -7.786 -13.259 6.564 1.00 88.25 211 SER A N 1
ATOM 1498 C CA . SER A 1 211 ? -6.573 -12.462 6.314 1.00 88.25 211 SER A CA 1
ATOM 1499 C C . SER A 1 211 ? -5.578 -13.185 5.398 1.00 88.25 211 SER A C 1
ATOM 1501 O O . SER A 1 211 ? -5.133 -12.611 4.402 1.00 88.25 211 SER A O 1
ATOM 1503 N N . LEU A 1 212 ? -5.290 -14.468 5.654 1.00 89.50 212 LEU A N 1
ATOM 1504 C CA . LEU A 1 212 ? -4.394 -15.269 4.812 1.00 89.50 212 LEU A CA 1
ATOM 1505 C C . LEU A 1 212 ? -4.914 -15.402 3.377 1.00 89.50 212 LEU A C 1
ATOM 1507 O O . LEU A 1 212 ? -4.159 -15.251 2.416 1.00 89.50 212 LEU A O 1
ATOM 1511 N N . ARG A 1 213 ? -6.211 -15.678 3.214 1.00 88.75 213 ARG A N 1
ATOM 1512 C CA . ARG A 1 213 ? -6.822 -15.885 1.897 1.00 88.75 213 ARG A CA 1
ATOM 1513 C C . ARG A 1 213 ? -6.934 -14.590 1.095 1.00 88.75 213 ARG A C 1
ATOM 1515 O O . ARG A 1 213 ? -6.828 -14.625 -0.133 1.00 88.75 213 ARG A O 1
ATOM 1522 N N . GLU A 1 214 ? -7.214 -13.469 1.748 1.00 89.94 214 GLU A N 1
ATOM 1523 C CA . GLU A 1 214 ? -7.435 -12.189 1.076 1.00 89.94 214 GLU A CA 1
ATOM 1524 C C . GLU A 1 214 ? -6.133 -11.484 0.676 1.00 89.94 214 GLU A C 1
ATOM 1526 O O . GLU A 1 214 ? -6.121 -10.782 -0.335 1.00 89.94 214 GLU A O 1
ATOM 1531 N N . LEU A 1 215 ? -5.020 -11.725 1.378 1.00 88.19 215 LEU A N 1
ATOM 1532 C CA . LEU A 1 215 ? -3.711 -11.138 1.051 1.00 88.19 215 LEU A CA 1
ATOM 1533 C C . LEU A 1 215 ? -3.073 -11.693 -0.235 1.00 88.19 215 LEU A C 1
ATOM 1535 O O . LEU A 1 215 ? -2.210 -11.038 -0.827 1.00 88.19 215 LEU A O 1
ATOM 1539 N N . ILE A 1 216 ? -3.521 -12.856 -0.716 1.00 92.31 216 ILE A N 1
ATOM 1540 C CA . ILE A 1 216 ? -2.987 -13.489 -1.933 1.00 92.31 216 ILE A CA 1
ATOM 1541 C C . ILE A 1 216 ? -3.186 -12.588 -3.159 1.00 92.31 216 ILE A C 1
ATOM 1543 O O . ILE A 1 216 ? -2.258 -12.391 -3.942 1.00 92.31 216 ILE A O 1
ATOM 1547 N N . THR A 1 217 ? -4.382 -12.021 -3.344 1.00 93.56 217 THR A N 1
ATOM 1548 C CA . THR A 1 217 ? -4.696 -11.236 -4.550 1.00 93.56 217 THR A CA 1
ATOM 1549 C C . THR A 1 217 ? -3.889 -9.931 -4.627 1.00 93.56 217 THR A C 1
ATOM 1551 O O . THR A 1 217 ? -3.255 -9.713 -5.663 1.00 93.56 217 THR A O 1
ATOM 1554 N N . PRO A 1 218 ? -3.832 -9.083 -3.578 1.00 93.06 218 PRO A N 1
ATOM 1555 C CA . PRO A 1 218 ? -2.978 -7.895 -3.581 1.00 93.06 218 PRO A CA 1
ATOM 1556 C C . PRO A 1 218 ? -1.485 -8.228 -3.719 1.00 93.06 218 PRO A C 1
ATOM 1558 O O . PRO A 1 218 ? -0.771 -7.517 -4.424 1.00 93.06 218 PRO A O 1
ATOM 1561 N N . GLY A 1 219 ? -1.015 -9.326 -3.112 1.00 94.06 219 GLY A N 1
ATOM 1562 C CA . GLY A 1 219 ? 0.374 -9.780 -3.241 1.00 94.06 219 GLY A CA 1
ATOM 1563 C C . GLY A 1 219 ? 0.740 -10.194 -4.671 1.00 94.06 219 GLY A C 1
ATOM 1564 O O . GLY A 1 219 ? 1.757 -9.754 -5.206 1.00 94.06 219 GLY A O 1
ATOM 1565 N N . LEU A 1 220 ? -0.121 -10.978 -5.330 1.00 96.25 220 LEU A N 1
ATOM 1566 C CA . LEU A 1 220 ? 0.056 -11.345 -6.739 1.00 96.25 220 LEU A CA 1
ATOM 1567 C C . LEU A 1 220 ? 0.038 -10.116 -7.651 1.00 96.25 220 LEU A C 1
ATOM 1569 O O . LEU A 1 220 ? 0.854 -10.031 -8.565 1.00 96.25 220 LEU A O 1
ATOM 1573 N N . LEU A 1 221 ? -0.850 -9.151 -7.388 1.00 96.44 221 LEU A N 1
ATOM 1574 C CA . LEU A 1 221 ? -0.895 -7.892 -8.130 1.00 96.44 221 LEU A CA 1
ATOM 1575 C C . LEU A 1 221 ? 0.432 -7.125 -8.005 1.00 96.44 221 LEU A C 1
ATOM 1577 O O . LEU A 1 221 ? 0.979 -6.706 -9.021 1.00 96.44 221 LEU A O 1
ATOM 1581 N N . ALA A 1 222 ? 0.974 -6.997 -6.790 1.00 95.62 222 ALA A N 1
ATOM 1582 C CA . ALA A 1 222 ? 2.223 -6.280 -6.524 1.00 95.62 222 ALA A CA 1
ATOM 1583 C C . ALA A 1 222 ? 3.433 -6.864 -7.275 1.00 95.62 222 ALA A C 1
ATOM 1585 O O . ALA A 1 222 ? 4.286 -6.117 -7.751 1.00 95.62 222 ALA A O 1
ATOM 1586 N N . VAL A 1 223 ? 3.510 -8.193 -7.388 1.00 97.25 223 VAL A N 1
ATOM 1587 C CA . VAL A 1 223 ? 4.641 -8.884 -8.030 1.00 97.25 223 VAL A CA 1
ATOM 1588 C C . VAL A 1 223 ? 4.457 -8.992 -9.542 1.00 97.25 223 VAL A C 1
ATOM 1590 O O . VAL A 1 223 ? 5.389 -8.743 -10.301 1.00 97.25 223 VAL A O 1
ATOM 1593 N N . LEU A 1 224 ? 3.264 -9.365 -10.005 1.00 98.06 224 LEU A N 1
ATOM 1594 C CA . LEU A 1 224 ? 3.041 -9.686 -11.414 1.00 98.06 224 LEU A CA 1
ATOM 1595 C C . LEU A 1 224 ? 2.773 -8.453 -12.280 1.00 98.06 224 LEU A C 1
ATOM 1597 O O . LEU A 1 224 ? 3.035 -8.506 -13.478 1.00 98.06 224 LEU A O 1
ATOM 1601 N N . ALA A 1 225 ? 2.271 -7.346 -11.723 1.00 97.75 225 ALA A N 1
ATOM 1602 C CA . ALA A 1 225 ? 2.017 -6.131 -12.498 1.00 97.75 225 ALA A CA 1
ATOM 1603 C C . ALA A 1 225 ? 3.287 -5.524 -13.135 1.00 97.75 225 ALA A C 1
ATOM 1605 O O . ALA A 1 225 ? 3.268 -5.296 -14.348 1.00 97.75 225 ALA A O 1
ATOM 1606 N N . PRO A 1 226 ? 4.411 -5.321 -12.411 1.00 97.56 226 PRO A N 1
ATOM 1607 C CA . PRO A 1 226 ? 5.652 -4.867 -13.044 1.00 97.56 226 PRO A CA 1
ATOM 1608 C C . PRO A 1 226 ? 6.193 -5.878 -14.067 1.00 97.56 226 PRO A C 1
ATOM 1610 O O . PRO A 1 226 ? 6.718 -5.472 -15.099 1.00 97.56 226 PRO A O 1
ATOM 1613 N N . ILE A 1 227 ? 6.002 -7.186 -13.848 1.00 98.00 227 ILE A N 1
ATOM 1614 C CA . ILE A 1 227 ? 6.369 -8.230 -14.822 1.00 98.00 227 ILE A CA 1
ATOM 1615 C C . ILE A 1 227 ? 5.539 -8.083 -16.104 1.00 98.00 227 ILE A C 1
ATOM 1617 O O . ILE A 1 227 ? 6.093 -8.025 -17.201 1.00 98.00 227 ILE A O 1
ATOM 1621 N N . ALA A 1 228 ? 4.219 -7.959 -15.984 1.00 97.75 228 ALA A N 1
ATOM 1622 C CA . ALA A 1 228 ? 3.323 -7.776 -17.120 1.00 97.75 228 ALA A CA 1
ATOM 1623 C C . ALA A 1 228 ? 3.691 -6.534 -17.948 1.00 97.75 228 ALA A C 1
ATOM 1625 O O . ALA A 1 228 ? 3.804 -6.616 -19.172 1.00 97.75 228 ALA A O 1
ATOM 1626 N N . VAL A 1 229 ? 3.923 -5.397 -17.286 1.00 97.50 229 VAL A N 1
ATOM 1627 C CA . VAL A 1 229 ? 4.284 -4.137 -17.952 1.00 97.50 229 VAL A CA 1
ATOM 1628 C C . VAL A 1 229 ? 5.682 -4.208 -18.562 1.00 97.50 229 VAL A C 1
ATOM 1630 O O . VAL A 1 229 ? 5.856 -3.842 -19.722 1.00 97.50 229 VAL A O 1
ATOM 1633 N N . GLY A 1 230 ? 6.671 -4.708 -17.822 1.00 96.19 230 GLY A N 1
ATOM 1634 C CA . GLY A 1 230 ? 8.059 -4.773 -18.269 1.00 96.19 230 GLY A CA 1
ATOM 1635 C C . GLY A 1 230 ? 8.257 -5.671 -19.482 1.00 96.19 230 GLY A C 1
ATOM 1636 O O . GLY A 1 230 ? 8.812 -5.237 -20.490 1.00 96.19 230 GLY A O 1
ATOM 1637 N N . PHE A 1 231 ? 7.758 -6.904 -19.420 1.00 96.69 231 PHE A N 1
ATOM 1638 C CA . PHE A 1 231 ? 7.870 -7.840 -20.537 1.00 96.69 231 PHE A CA 1
ATOM 1639 C C . PHE A 1 231 ? 6.911 -7.486 -21.693 1.00 96.69 231 PHE A C 1
ATOM 1641 O O . PHE A 1 231 ? 7.226 -7.726 -22.859 1.00 96.69 231 PHE A O 1
ATOM 1648 N N . GLY A 1 232 ? 5.757 -6.874 -21.412 1.00 95.56 232 GLY A N 1
ATOM 1649 C CA . GLY A 1 232 ? 4.790 -6.501 -22.448 1.00 95.56 232 GLY A CA 1
ATOM 1650 C C . GLY A 1 232 ? 5.181 -5.242 -23.225 1.00 95.56 232 GLY A C 1
ATOM 1651 O O . GLY A 1 232 ? 5.164 -5.237 -24.454 1.00 95.56 232 GLY A O 1
ATOM 1652 N N . LEU A 1 233 ? 5.539 -4.173 -22.511 1.00 93.75 233 LEU A N 1
ATOM 1653 C CA . LEU A 1 233 ? 5.703 -2.818 -23.057 1.00 93.75 233 LEU A CA 1
ATOM 1654 C C . LEU A 1 233 ? 7.156 -2.316 -23.045 1.00 93.75 233 LEU A C 1
ATOM 1656 O O . LEU A 1 233 ? 7.455 -1.291 -23.664 1.00 93.75 233 LEU A O 1
ATOM 1660 N N . GLY A 1 234 ? 8.054 -3.033 -22.367 1.00 93.88 234 GLY A N 1
ATOM 1661 C CA . GLY A 1 234 ? 9.479 -2.728 -22.288 1.00 93.88 234 GLY A CA 1
ATOM 1662 C C . GLY A 1 234 ? 9.877 -1.865 -21.088 1.00 93.88 234 GLY A C 1
ATOM 1663 O O . GLY A 1 234 ? 9.052 -1.371 -20.316 1.00 93.88 234 GLY A O 1
ATOM 1664 N N . VAL A 1 235 ? 11.189 -1.657 -20.956 1.00 94.44 235 VAL A N 1
ATOM 1665 C CA . VAL A 1 235 ? 11.806 -1.005 -19.789 1.00 94.44 235 VAL A CA 1
ATOM 1666 C C . VAL A 1 235 ? 11.414 0.468 -19.606 1.00 94.44 235 VAL A C 1
ATOM 1668 O O . VAL A 1 235 ? 11.355 0.946 -18.475 1.00 94.44 235 VAL A O 1
ATOM 1671 N N . GLY A 1 236 ? 11.100 1.187 -20.687 1.00 93.88 236 GLY A N 1
ATOM 1672 C CA . GLY A 1 236 ? 10.651 2.585 -20.625 1.00 93.88 236 GLY A CA 1
ATOM 1673 C C . GLY A 1 236 ? 9.238 2.747 -20.061 1.00 93.88 236 GLY A C 1
ATOM 1674 O O . GLY A 1 236 ? 8.986 3.569 -19.177 1.00 93.88 236 GLY A O 1
ATOM 1675 N N . ALA A 1 237 ? 8.321 1.888 -20.512 1.00 95.69 237 ALA A N 1
ATOM 1676 C CA . ALA A 1 237 ? 6.965 1.827 -19.980 1.00 95.69 237 ALA A CA 1
ATOM 1677 C C . ALA A 1 237 ? 6.954 1.355 -18.520 1.00 95.69 237 ALA A C 1
ATOM 1679 O O . ALA A 1 237 ? 6.189 1.885 -17.718 1.00 95.69 237 ALA A O 1
ATOM 1680 N N . LEU A 1 238 ? 7.839 0.421 -18.156 1.00 96.62 238 LEU A N 1
ATOM 1681 C CA . LEU A 1 238 ? 8.018 -0.007 -16.769 1.00 96.62 238 LEU A CA 1
ATOM 1682 C C . LEU A 1 238 ? 8.548 1.123 -15.873 1.00 96.62 238 LEU A C 1
ATOM 1684 O O . LEU A 1 238 ? 8.034 1.312 -14.773 1.00 96.62 238 LEU A O 1
ATOM 1688 N N . ALA A 1 239 ? 9.501 1.930 -16.350 1.00 95.12 239 ALA A N 1
ATOM 1689 C CA . ALA A 1 239 ? 9.953 3.117 -15.619 1.00 95.12 239 ALA A CA 1
ATOM 1690 C C . ALA A 1 239 ? 8.792 4.094 -15.363 1.00 95.12 239 ALA A C 1
ATOM 1692 O O . ALA A 1 239 ? 8.588 4.566 -14.245 1.00 95.12 239 ALA A O 1
ATOM 1693 N N . SER A 1 240 ? 7.975 4.342 -16.388 1.00 95.88 240 SER A N 1
ATOM 1694 C CA . SER A 1 240 ? 6.803 5.213 -16.273 1.00 95.88 240 SER A CA 1
ATOM 1695 C C . SER A 1 240 ? 5.726 4.628 -15.350 1.00 95.88 240 SER A C 1
ATOM 1697 O O . SER A 1 240 ? 5.108 5.365 -14.584 1.00 95.88 240 SER A O 1
ATOM 1699 N N . TYR A 1 241 ? 5.547 3.305 -15.353 1.00 97.00 241 TYR A N 1
ATOM 1700 C CA . TYR A 1 241 ? 4.688 2.582 -14.413 1.00 97.00 241 TYR A CA 1
ATOM 1701 C C . TYR A 1 241 ? 5.112 2.793 -12.963 1.00 97.00 241 TYR A C 1
ATOM 1703 O O . TYR A 1 241 ? 4.275 3.136 -12.129 1.00 97.00 241 TYR A O 1
ATOM 1711 N N . LEU A 1 242 ? 6.405 2.661 -12.662 1.00 95.56 242 LEU A N 1
ATOM 1712 C CA . LEU A 1 242 ? 6.918 2.929 -11.321 1.00 95.56 242 LEU A CA 1
ATOM 1713 C C . LEU A 1 242 ? 6.654 4.383 -10.916 1.00 95.56 242 LEU A C 1
ATOM 1715 O O . LEU A 1 242 ? 6.201 4.628 -9.801 1.00 95.56 242 LEU A O 1
ATOM 1719 N N . ALA A 1 243 ? 6.840 5.339 -11.833 1.00 94.56 243 ALA A N 1
ATOM 1720 C CA . ALA A 1 243 ? 6.617 6.758 -11.562 1.00 94.56 243 ALA A CA 1
ATOM 1721 C C . ALA A 1 243 ? 5.141 7.043 -11.246 1.00 94.56 243 ALA A C 1
ATOM 1723 O O . ALA A 1 243 ? 4.834 7.712 -10.258 1.00 94.56 243 ALA A O 1
ATOM 1724 N N . GLY A 1 244 ? 4.223 6.473 -12.035 1.00 95.75 244 GLY A N 1
ATOM 1725 C CA . GLY A 1 244 ? 2.784 6.550 -11.782 1.00 95.75 244 GLY A CA 1
ATOM 1726 C C . GLY A 1 244 ? 2.386 5.910 -10.451 1.00 95.75 244 GLY A C 1
ATOM 1727 O O . GLY A 1 244 ? 1.618 6.499 -9.690 1.00 95.75 244 GLY A O 1
ATOM 1728 N N . ALA A 1 245 ? 2.951 4.743 -10.132 1.00 96.19 245 ALA A N 1
ATOM 1729 C CA . ALA A 1 245 ? 2.683 4.040 -8.882 1.00 96.19 245 ALA A CA 1
ATOM 1730 C C . ALA A 1 245 ? 3.221 4.787 -7.651 1.00 96.19 245 ALA A C 1
ATOM 1732 O O . ALA A 1 245 ? 2.557 4.821 -6.620 1.00 96.19 245 ALA A O 1
ATOM 1733 N N . ILE A 1 246 ? 4.388 5.427 -7.745 1.00 94.19 246 ILE A N 1
ATOM 1734 C CA . ILE A 1 246 ? 4.953 6.243 -6.661 1.00 94.19 246 ILE A CA 1
ATOM 1735 C C . ILE A 1 246 ? 4.127 7.516 -6.466 1.00 94.19 246 ILE A C 1
ATOM 1737 O O . ILE A 1 246 ? 3.752 7.828 -5.337 1.00 94.19 246 ILE A O 1
ATOM 1741 N N . GLY A 1 247 ? 3.797 8.228 -7.547 1.00 94.25 247 GLY A N 1
ATOM 1742 C CA . GLY A 1 247 ? 3.011 9.462 -7.477 1.00 94.25 247 GLY A CA 1
ATOM 1743 C C . GLY A 1 247 ? 1.611 9.229 -6.905 1.00 94.25 247 GLY A C 1
ATOM 1744 O O . GLY A 1 247 ? 1.233 9.845 -5.907 1.00 94.25 247 GLY A O 1
ATOM 1745 N N . ALA A 1 248 ? 0.861 8.287 -7.484 1.00 96.62 248 ALA A N 1
ATOM 1746 C CA . ALA A 1 248 ? -0.466 7.927 -6.987 1.00 96.62 248 ALA A CA 1
ATOM 1747 C C . ALA A 1 248 ? -0.402 7.269 -5.601 1.00 96.62 248 ALA A C 1
ATOM 1749 O O . ALA A 1 248 ? -1.243 7.546 -4.750 1.00 96.62 248 ALA A O 1
ATOM 1750 N N . GLY A 1 249 ? 0.603 6.424 -5.361 1.00 95.62 249 GLY A N 1
ATOM 1751 C CA . GLY A 1 249 ? 0.803 5.717 -4.100 1.00 95.62 249 GLY A CA 1
ATOM 1752 C C . GLY A 1 249 ? 1.065 6.656 -2.934 1.00 95.62 249 GLY A C 1
ATOM 1753 O O . GLY A 1 249 ? 0.453 6.494 -1.886 1.00 95.62 249 GLY A O 1
ATOM 1754 N N . THR A 1 250 ? 1.889 7.685 -3.132 1.00 94.31 250 THR A N 1
ATOM 1755 C CA . THR A 1 250 ? 2.151 8.708 -2.107 1.00 94.31 250 THR A CA 1
ATOM 1756 C C . THR A 1 250 ? 0.862 9.413 -1.698 1.00 94.31 250 THR A C 1
ATOM 1758 O O . THR A 1 250 ? 0.533 9.468 -0.515 1.00 94.31 250 THR A O 1
ATOM 1761 N N . LEU A 1 251 ? 0.097 9.904 -2.679 1.00 96.06 251 LEU A N 1
ATOM 1762 C CA . LEU A 1 251 ? -1.164 10.603 -2.425 1.00 96.06 251 LEU A CA 1
ATOM 1763 C C . LEU A 1 251 ? -2.184 9.685 -1.743 1.00 96.06 251 LEU A C 1
ATOM 1765 O O . LEU A 1 251 ? -2.779 10.064 -0.738 1.00 96.06 251 LEU A O 1
ATOM 1769 N N . MET A 1 252 ? -2.356 8.466 -2.256 1.00 97.12 252 MET A N 1
ATOM 1770 C CA . MET A 1 252 ? -3.325 7.506 -1.733 1.00 97.12 252 MET A CA 1
ATOM 1771 C C . MET A 1 252 ? -2.963 7.029 -0.319 1.00 97.12 252 MET A C 1
ATOM 1773 O O . MET A 1 252 ? -3.840 6.939 0.537 1.00 97.12 252 MET A O 1
ATOM 1777 N N . ALA A 1 253 ? -1.684 6.762 -0.038 1.00 94.81 253 ALA A N 1
ATOM 1778 C CA . ALA A 1 253 ? -1.237 6.315 1.280 1.00 94.81 253 ALA A CA 1
ATOM 1779 C C . ALA A 1 253 ? -1.500 7.370 2.359 1.00 94.81 253 ALA A C 1
ATOM 1781 O O . ALA A 1 253 ? -2.021 7.039 3.429 1.00 94.81 253 ALA A O 1
ATOM 1782 N N . VAL A 1 254 ? -1.190 8.640 2.067 1.00 93.62 254 VAL A N 1
ATOM 1783 C CA . VAL A 1 254 ? -1.450 9.753 2.991 1.00 93.62 254 VAL A CA 1
ATOM 1784 C C . VAL A 1 254 ? -2.950 9.983 3.142 1.00 93.62 254 VAL A C 1
ATOM 1786 O O . VAL A 1 254 ? -3.434 10.067 4.268 1.00 93.62 254 VAL A O 1
ATOM 1789 N N . PHE A 1 255 ? -3.693 10.014 2.032 1.00 95.69 255 PHE A N 1
ATOM 1790 C CA . PHE A 1 255 ? -5.145 10.186 2.040 1.00 95.69 255 PHE A CA 1
ATOM 1791 C C . PHE A 1 255 ? -5.833 9.169 2.958 1.00 95.69 255 PHE A C 1
ATOM 1793 O O . PHE A 1 255 ? -6.597 9.559 3.841 1.00 95.69 255 PHE A O 1
ATOM 1800 N N . LEU A 1 256 ? -5.546 7.876 2.780 1.00 95.56 256 LEU A N 1
ATOM 1801 C CA . LEU A 1 256 ? -6.167 6.809 3.563 1.00 95.56 256 LEU A CA 1
ATOM 1802 C C . LEU A 1 256 ? -5.755 6.887 5.040 1.00 95.56 256 LEU A C 1
ATOM 1804 O O . LEU A 1 256 ? -6.610 6.835 5.925 1.00 95.56 256 LEU A O 1
ATOM 1808 N N . SER A 1 257 ? -4.460 7.072 5.309 1.00 91.88 257 SER A N 1
ATOM 1809 C CA . SER A 1 257 ? -3.934 7.119 6.679 1.00 91.88 257 SER A CA 1
ATOM 1810 C C . SER A 1 257 ? -4.504 8.292 7.475 1.00 91.88 257 SER A C 1
ATOM 1812 O O . SER A 1 257 ? -4.964 8.105 8.602 1.00 91.88 257 SER A O 1
ATOM 1814 N N . ASN A 1 258 ? -4.536 9.484 6.875 1.00 90.94 258 ASN A N 1
ATOM 1815 C CA . ASN A 1 258 ? -4.997 10.695 7.548 1.00 90.94 258 ASN A CA 1
ATOM 1816 C C . ASN A 1 258 ? -6.521 10.765 7.646 1.00 90.94 258 ASN A C 1
ATOM 1818 O O . ASN A 1 258 ? -7.021 11.221 8.670 1.00 90.94 258 ASN A O 1
ATOM 1822 N N . SER A 1 259 ? -7.265 10.284 6.641 1.00 93.94 259 SER A N 1
ATOM 1823 C CA . SER A 1 259 ? -8.733 10.207 6.742 1.00 93.94 259 SER A CA 1
ATOM 1824 C C . SER A 1 259 ? -9.144 9.312 7.908 1.00 93.94 259 SER A C 1
ATOM 1826 O O . SER A 1 259 ? -9.933 9.725 8.755 1.00 93.94 259 SER A O 1
ATOM 1828 N N . GLY A 1 260 ? -8.562 8.108 7.991 1.00 91.94 260 GLY A N 1
ATOM 1829 C CA . GLY A 1 260 ? -8.855 7.182 9.081 1.00 91.94 260 GLY A CA 1
ATOM 1830 C C . GLY A 1 260 ? -8.415 7.714 10.444 1.00 91.94 260 GLY A C 1
ATOM 1831 O O . GLY A 1 260 ? -9.188 7.646 11.394 1.00 91.94 260 GLY A O 1
ATOM 1832 N N . GLY A 1 261 ? -7.224 8.314 10.538 1.00 88.00 261 GLY A N 1
ATOM 1833 C CA . GLY A 1 261 ? -6.770 8.952 11.778 1.00 88.00 261 GLY A CA 1
ATOM 1834 C C . GLY A 1 261 ? -7.662 10.118 12.221 1.00 88.00 261 GLY A C 1
ATOM 1835 O O . GLY A 1 261 ? -7.930 10.275 13.408 1.00 88.00 261 GLY A O 1
ATOM 1836 N N . ALA A 1 262 ? -8.178 10.913 11.279 1.00 89.81 262 ALA A N 1
ATOM 1837 C CA . ALA A 1 262 ? -9.091 12.011 11.588 1.00 89.81 262 ALA A CA 1
ATOM 1838 C C . ALA A 1 262 ? -10.431 11.513 12.152 1.00 89.81 262 ALA A C 1
ATOM 1840 O O . ALA A 1 262 ? -10.954 12.120 13.087 1.00 89.81 262 ALA A O 1
ATOM 1841 N N . TRP A 1 263 ? -10.984 10.416 11.621 1.00 93.31 263 TRP A N 1
ATOM 1842 C CA . TRP A 1 263 ? -12.210 9.825 12.167 1.00 93.31 263 TRP A CA 1
ATOM 1843 C C . TRP A 1 263 ? -12.010 9.221 13.558 1.00 93.31 263 TRP A C 1
ATOM 1845 O O . TRP A 1 263 ? -12.852 9.444 14.426 1.00 93.31 263 TRP A O 1
ATOM 1855 N N . ASP A 1 264 ? -10.887 8.545 13.795 1.00 88.00 264 ASP A N 1
ATOM 1856 C CA . ASP A 1 264 ? -10.547 7.995 15.113 1.00 88.00 264 ASP A CA 1
ATOM 1857 C C . ASP A 1 264 ? -10.402 9.098 16.166 1.00 88.00 264 ASP A C 1
ATOM 1859 O O . ASP A 1 264 ? -11.020 9.061 17.229 1.00 88.00 264 ASP A O 1
ATOM 1863 N N . ASN A 1 265 ? -9.667 10.159 15.829 1.00 84.38 265 ASN A N 1
ATOM 1864 C CA . ASN A 1 265 ? -9.490 11.300 16.723 1.00 84.38 265 ASN A CA 1
ATOM 1865 C C . ASN A 1 265 ? -10.813 12.034 16.981 1.00 84.38 265 ASN A C 1
ATOM 1867 O O . ASN A 1 265 ? -11.056 12.488 18.097 1.00 84.38 265 ASN A O 1
ATOM 1871 N N . ALA A 1 266 ? -11.696 12.125 15.981 1.00 89.38 266 ALA A N 1
ATOM 1872 C CA . ALA A 1 266 ? -13.033 12.680 16.174 1.00 89.38 266 ALA A CA 1
ATOM 1873 C C . ALA A 1 266 ? -13.883 11.818 17.123 1.00 89.38 266 ALA A C 1
ATOM 1875 O O . ALA A 1 266 ? -14.639 12.368 17.923 1.00 89.38 266 ALA A O 1
ATOM 1876 N N . LYS A 1 267 ? -13.754 10.485 17.068 1.00 89.50 267 LYS A N 1
ATOM 1877 C CA . LYS A 1 267 ? -14.390 9.573 18.027 1.00 89.50 267 LYS A CA 1
ATOM 1878 C C . LYS A 1 267 ? -13.854 9.805 19.435 1.00 89.50 267 LYS A C 1
ATOM 1880 O O . LYS A 1 267 ? -14.665 10.073 20.319 1.00 89.50 267 LYS A O 1
ATOM 1885 N N . LYS A 1 268 ? -12.531 9.803 19.619 1.00 83.31 268 LYS A N 1
ATOM 1886 C CA . LYS A 1 268 ? -11.897 10.041 20.927 1.00 83.31 268 LYS A CA 1
ATOM 1887 C C . LYS A 1 268 ? -12.316 11.378 21.546 1.00 83.31 268 LYS A C 1
ATOM 1889 O O . LYS A 1 268 ? -12.738 11.409 22.693 1.00 83.31 268 LYS A O 1
ATOM 1894 N N . LEU A 1 269 ? -12.353 12.452 20.753 1.00 84.75 269 LEU A N 1
ATOM 1895 C CA . LEU A 1 269 ? -12.823 13.765 21.215 1.00 84.75 269 LEU A CA 1
ATOM 1896 C C . LEU A 1 269 ? -14.244 13.710 21.804 1.00 84.75 269 LEU A C 1
ATOM 1898 O O . LEU A 1 269 ? -14.536 14.377 22.796 1.00 84.75 269 LEU A O 1
ATOM 1902 N N . VAL A 1 270 ? -15.139 12.925 21.195 1.00 89.31 270 VAL A N 1
ATOM 1903 C CA . VAL A 1 270 ? -16.498 12.746 21.720 1.00 89.31 270 VAL A CA 1
ATOM 1904 C C . VAL A 1 270 ? -16.515 11.855 22.960 1.00 89.31 270 VAL A C 1
ATOM 1906 O O . VAL A 1 270 ? -17.299 12.099 23.874 1.00 89.31 270 VAL A O 1
ATOM 1909 N N . GLU A 1 271 ? -15.648 10.847 23.026 1.00 82.69 271 GLU A N 1
ATOM 1910 C CA . GLU A 1 271 ? -15.497 9.974 24.197 1.00 82.69 271 GLU A CA 1
ATOM 1911 C C . GLU A 1 271 ? -14.997 10.729 25.434 1.00 82.69 271 GLU A C 1
ATOM 1913 O O . GLU A 1 271 ? -15.462 10.432 26.535 1.00 82.69 271 GLU A O 1
ATOM 1918 N N . ASP A 1 272 ? -14.181 11.767 25.237 1.00 80.88 272 ASP A N 1
ATOM 1919 C CA . ASP A 1 272 ? -13.691 12.683 26.278 1.00 80.88 272 ASP A CA 1
ATOM 1920 C C . ASP A 1 272 ? -14.768 13.662 26.795 1.00 80.88 272 ASP A C 1
ATOM 1922 O O . ASP A 1 272 ? -14.507 14.523 27.636 1.00 80.88 272 ASP A O 1
ATOM 1926 N N . GLY A 1 273 ? -16.009 13.548 26.308 1.00 80.62 273 GLY A N 1
ATOM 1927 C CA . GLY A 1 273 ? -17.162 14.311 26.795 1.00 80.62 273 GLY A CA 1
ATOM 1928 C C . GLY A 1 273 ? -17.538 15.517 25.936 1.00 80.62 273 GLY A C 1
ATOM 1929 O O . GLY A 1 273 ? -18.586 16.132 26.163 1.00 80.62 273 GLY A O 1
ATOM 1930 N N . VAL A 1 274 ? -16.755 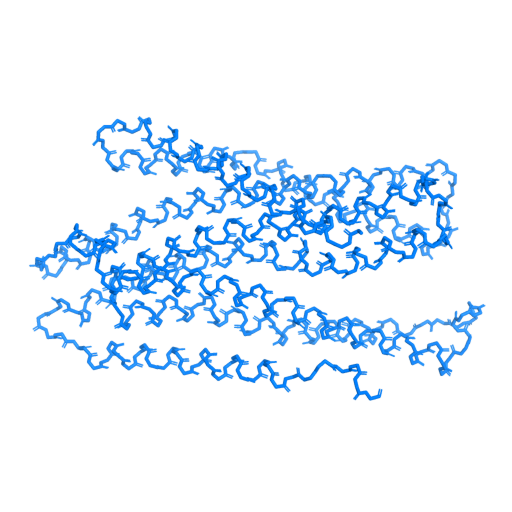15.842 24.905 1.00 82.25 274 VAL A N 1
ATOM 1931 C CA . VAL A 1 274 ? -17.125 16.888 23.945 1.00 82.25 274 VAL A CA 1
ATOM 1932 C C . VAL A 1 274 ? -18.315 16.394 23.113 1.00 82.25 274 VAL A C 1
ATOM 1934 O O . VAL A 1 274 ? -18.392 15.237 22.723 1.00 82.25 274 VAL A O 1
ATOM 1937 N N . HIS A 1 275 ? -19.299 17.253 22.848 1.00 84.88 275 HIS A N 1
ATOM 1938 C CA . HIS A 1 275 ? -20.499 16.889 22.073 1.00 84.88 275 HIS A CA 1
ATOM 1939 C C . HIS A 1 275 ? -21.346 15.731 22.646 1.00 84.88 275 HIS A C 1
ATOM 1941 O O . HIS A 1 275 ? -22.058 15.061 21.901 1.00 84.88 275 HIS A O 1
ATOM 1947 N N . GLY A 1 276 ? -21.348 15.548 23.969 1.00 86.06 276 GLY A N 1
ATOM 1948 C CA . GLY A 1 276 ? -22.333 14.708 24.662 1.00 86.06 276 GLY A CA 1
ATOM 1949 C 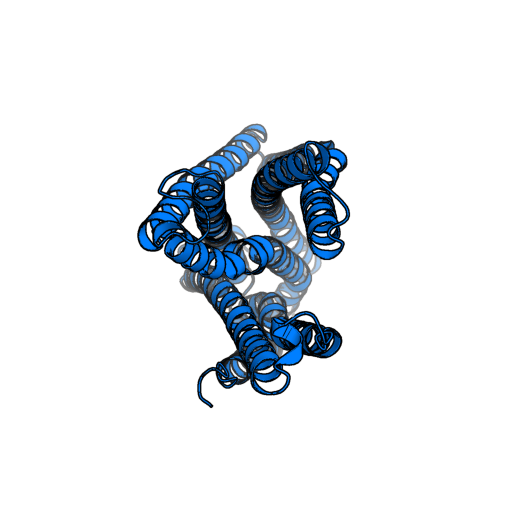C . GLY A 1 276 ? -21.816 13.369 25.182 1.00 86.06 276 GLY A C 1
ATOM 1950 O O . GLY A 1 276 ? -22.585 12.669 25.836 1.00 86.06 276 GLY A O 1
ATOM 1951 N N . GLY A 1 277 ? -20.546 13.022 24.958 1.00 87.81 277 GLY A N 1
ATOM 1952 C CA . GLY A 1 277 ? -19.936 11.854 25.598 1.00 87.81 277 GLY A CA 1
ATOM 1953 C C . GLY A 1 277 ? -20.338 10.504 24.998 1.00 87.81 277 GLY A C 1
ATOM 1954 O O . GLY A 1 277 ? -21.113 10.417 24.034 1.00 87.81 277 GLY A O 1
ATOM 1955 N N . LYS A 1 278 ? -19.814 9.430 25.604 1.00 86.19 278 LYS A N 1
ATOM 1956 C CA . LYS A 1 278 ? -20.119 8.034 25.250 1.00 86.19 278 LYS A CA 1
ATOM 1957 C C . LYS A 1 278 ? -21.624 7.746 25.316 1.00 86.19 278 LYS A C 1
ATOM 1959 O O . LYS A 1 278 ? -22.308 8.158 26.248 1.00 86.19 278 LYS A O 1
ATOM 1964 N N . GLY A 1 279 ? -22.136 7.019 24.323 1.00 86.50 279 GLY A N 1
ATOM 1965 C CA . GLY A 1 279 ? -23.555 6.645 24.221 1.00 86.50 279 GLY A CA 1
ATOM 1966 C C . GLY A 1 279 ? -24.473 7.729 23.640 1.00 86.50 279 GLY A C 1
ATOM 1967 O O . GLY A 1 279 ? -25.656 7.472 23.415 1.00 86.50 279 GLY A O 1
ATOM 1968 N N . SER A 1 280 ? -23.953 8.925 23.353 1.00 92.31 280 SER A N 1
ATOM 1969 C CA . SER A 1 280 ? -24.695 9.965 22.637 1.00 92.31 280 SER A CA 1
ATOM 1970 C C . SER A 1 280 ? -24.881 9.625 21.150 1.00 92.31 280 SER A C 1
ATOM 1972 O O . SER A 1 280 ? -24.167 8.801 20.574 1.00 92.31 280 SER A O 1
ATOM 1974 N N . GLN A 1 281 ? -25.808 10.315 20.475 1.00 92.81 281 GLN A N 1
ATOM 1975 C CA . GLN A 1 281 ? -25.939 10.199 19.014 1.00 92.81 281 GLN A CA 1
ATOM 1976 C C . GLN A 1 281 ? -24.672 10.657 18.279 1.00 92.81 281 GLN A C 1
ATOM 1978 O O . GLN A 1 281 ? -24.335 10.098 17.235 1.00 92.81 281 GLN A O 1
ATOM 1983 N N . ALA A 1 282 ? -23.960 11.649 18.826 1.00 91.56 282 ALA A N 1
ATOM 1984 C CA . ALA A 1 282 ? -22.683 12.091 18.281 1.00 91.56 282 ALA A CA 1
ATOM 1985 C C . ALA A 1 282 ? -21.640 10.969 18.360 1.00 91.56 282 ALA A C 1
ATOM 1987 O O . ALA A 1 282 ? -20.971 10.707 17.365 1.00 91.56 282 ALA A O 1
ATOM 1988 N N . HIS A 1 283 ? -21.567 10.257 19.491 1.00 92.50 283 HIS A N 1
ATOM 1989 C CA . HIS A 1 283 ? -20.666 9.113 19.666 1.00 92.50 283 HIS A CA 1
ATOM 1990 C C . HIS A 1 283 ? -20.991 7.978 18.695 1.00 92.50 283 HIS A C 1
ATOM 1992 O O . HIS A 1 283 ? -20.105 7.474 18.014 1.00 92.50 283 HIS A O 1
ATOM 1998 N N . ALA A 1 284 ? -22.269 7.633 18.527 1.00 92.25 284 ALA A N 1
ATOM 1999 C CA . ALA A 1 284 ? -22.665 6.630 17.538 1.00 92.25 284 ALA A CA 1
ATOM 2000 C C . ALA A 1 284 ? -22.246 7.026 16.106 1.00 92.25 284 ALA A C 1
ATOM 2002 O O . ALA A 1 284 ? -21.770 6.190 15.338 1.00 92.25 284 ALA A O 1
ATOM 2003 N N . ALA A 1 285 ? -22.376 8.307 15.743 1.00 92.38 285 ALA A N 1
ATOM 2004 C CA . ALA A 1 285 ? -21.958 8.802 14.434 1.00 92.38 285 ALA A CA 1
ATOM 2005 C C . ALA A 1 285 ? -20.430 8.786 14.247 1.00 92.38 285 ALA A C 1
ATOM 2007 O O . ALA A 1 285 ? -19.960 8.497 13.142 1.00 92.38 285 ALA A O 1
ATOM 2008 N N . THR A 1 286 ? -19.655 9.079 15.296 1.00 92.81 286 THR A N 1
ATOM 2009 C CA . THR A 1 286 ? -18.189 9.034 15.234 1.00 92.81 286 THR A CA 1
ATOM 2010 C C . THR A 1 286 ? -17.650 7.611 15.166 1.00 92.81 286 THR A C 1
ATOM 2012 O O . THR A 1 286 ? -16.760 7.353 14.357 1.00 92.81 286 THR A O 1
ATOM 2015 N N . VAL A 1 287 ? -18.266 6.664 15.879 1.00 93.75 287 VAL A N 1
ATOM 2016 C CA . VAL A 1 287 ? -17.967 5.226 15.765 1.00 93.75 287 VAL A CA 1
ATOM 2017 C C . VAL A 1 287 ? -18.182 4.719 14.332 1.00 93.75 287 VAL A C 1
ATOM 2019 O O . VAL A 1 287 ? -17.361 3.967 13.807 1.00 93.75 287 VAL A O 1
ATOM 2022 N N . ILE A 1 288 ? -19.237 5.171 13.642 1.00 93.44 288 ILE A N 1
ATOM 2023 C CA . ILE A 1 288 ? -19.464 4.794 12.234 1.00 93.44 288 ILE A CA 1
ATOM 2024 C C . ILE A 1 288 ? -18.325 5.279 11.327 1.00 93.44 288 ILE A C 1
ATOM 2026 O O . ILE A 1 288 ? -17.913 4.554 10.428 1.00 93.44 288 ILE A O 1
ATOM 2030 N N . GLY A 1 289 ? -17.796 6.491 11.511 1.00 93.50 289 GLY A N 1
ATOM 2031 C CA . GLY A 1 289 ? -16.681 6.916 10.657 1.00 93.50 289 GLY A CA 1
ATOM 2032 C C . GLY A 1 289 ? -15.345 6.303 11.036 1.00 93.50 289 GLY A C 1
ATOM 2033 O O . GLY A 1 289 ? -14.551 6.065 10.136 1.00 93.50 289 GLY A O 1
ATOM 2034 N N . ASP A 1 290 ? -15.099 6.017 12.314 1.00 93.31 290 ASP A N 1
ATOM 2035 C CA . ASP A 1 290 ? -13.886 5.302 12.718 1.00 93.31 290 ASP A CA 1
ATOM 2036 C C . ASP A 1 290 ? -13.858 3.892 12.110 1.00 93.31 290 ASP A C 1
ATOM 2038 O O . ASP A 1 290 ? -12.891 3.528 11.452 1.00 93.31 290 ASP A O 1
ATOM 2042 N N . THR A 1 291 ? -14.986 3.175 12.146 1.00 92.25 291 THR A N 1
ATOM 2043 C CA . THR A 1 291 ? -15.115 1.856 11.494 1.00 92.25 291 THR A CA 1
ATOM 2044 C C . THR A 1 291 ? -14.995 1.908 9.963 1.00 92.25 291 THR A C 1
ATOM 2046 O O . THR A 1 291 ? -14.526 0.953 9.343 1.00 92.25 291 THR A O 1
ATOM 2049 N N . VAL A 1 292 ? -15.362 3.026 9.322 1.00 93.00 292 VAL A N 1
ATOM 2050 C CA . VAL A 1 292 ? -15.033 3.288 7.903 1.00 93.00 292 VAL A CA 1
ATOM 2051 C C . VAL A 1 292 ? -13.530 3.557 7.721 1.00 93.00 292 VAL A C 1
ATOM 2053 O O . VAL A 1 292 ? -12.952 3.187 6.698 1.00 93.00 292 VAL A O 1
ATOM 2056 N N . GLY A 1 293 ? -12.895 4.192 8.704 1.00 93.12 293 GLY A N 1
ATOM 2057 C CA . GLY A 1 293 ? -11.487 4.575 8.728 1.00 93.12 293 GLY A CA 1
ATOM 2058 C C . GLY A 1 293 ? -10.498 3.457 9.029 1.00 93.12 293 GLY A C 1
ATOM 2059 O O . GLY A 1 293 ? -9.373 3.520 8.537 1.00 93.12 293 GLY A O 1
ATOM 2060 N N . ASP A 1 294 ? -10.885 2.431 9.778 1.00 93.19 294 ASP A N 1
ATOM 2061 C CA . ASP A 1 294 ? -10.027 1.293 10.130 1.00 93.19 294 ASP A CA 1
ATOM 2062 C C . ASP A 1 294 ? -9.389 0.602 8.911 1.00 93.19 294 ASP A C 1
ATOM 2064 O O . ASP A 1 294 ? -8.154 0.526 8.841 1.00 93.19 294 ASP A O 1
ATOM 2068 N N . PRO A 1 295 ? -10.147 0.185 7.871 1.00 94.50 295 PRO A N 1
ATOM 2069 C CA . PRO A 1 295 ? -9.535 -0.386 6.673 1.00 94.50 295 PRO A CA 1
ATOM 2070 C C . PRO A 1 295 ? -8.632 0.611 5.934 1.00 94.50 295 PRO A C 1
ATOM 2072 O O . PRO A 1 295 ? -7.713 0.196 5.223 1.00 94.50 295 PRO A O 1
ATOM 2075 N N . PHE A 1 296 ? -8.864 1.918 6.090 1.00 94.31 296 PHE A N 1
ATOM 2076 C CA . PHE A 1 296 ? -8.055 2.953 5.453 1.00 94.31 296 PHE A CA 1
ATOM 2077 C C . PHE A 1 296 ? -6.717 3.115 6.181 1.00 94.31 296 PHE A C 1
ATOM 2079 O O . PHE A 1 296 ? -5.665 2.981 5.554 1.00 94.31 296 PHE A O 1
ATOM 2086 N N . LYS A 1 297 ? -6.744 3.379 7.494 1.00 90.94 297 LYS A N 1
ATOM 2087 C CA . LYS A 1 297 ? -5.552 3.735 8.276 1.00 90.94 297 LYS A CA 1
ATOM 2088 C C . LYS A 1 297 ? -4.709 2.538 8.685 1.00 90.94 297 LYS A C 1
ATOM 2090 O O . LYS A 1 297 ? -3.512 2.733 8.873 1.00 90.94 297 LYS A O 1
ATOM 2095 N N . ASP A 1 298 ? -5.283 1.346 8.835 1.00 91.38 298 ASP A N 1
ATOM 2096 C CA . ASP A 1 298 ? -4.570 0.186 9.393 1.00 91.38 298 ASP A CA 1
ATOM 2097 C C . ASP A 1 298 ? -4.362 -0.957 8.399 1.00 91.38 298 ASP A C 1
ATOM 2099 O O . ASP A 1 298 ? -3.609 -1.883 8.681 1.00 91.38 298 ASP A O 1
ATOM 2103 N N . THR A 1 299 ? -4.963 -0.890 7.208 1.00 92.81 299 THR A N 1
ATOM 2104 C CA . THR A 1 299 ? -4.727 -1.887 6.153 1.00 92.81 299 THR A CA 1
ATOM 2105 C C . THR A 1 299 ? -4.262 -1.237 4.858 1.00 92.81 299 THR A C 1
ATOM 2107 O O . THR A 1 299 ? -3.091 -1.346 4.503 1.00 92.81 299 THR A O 1
ATOM 2110 N N . ALA A 1 300 ? -5.148 -0.545 4.141 1.00 94.25 300 ALA A N 1
ATOM 2111 C CA . ALA A 1 300 ? -4.872 -0.103 2.779 1.00 94.25 300 ALA A CA 1
ATOM 2112 C C . ALA A 1 300 ? -3.791 0.990 2.711 1.00 94.25 300 ALA A C 1
ATOM 2114 O O . ALA A 1 300 ? -2.873 0.873 1.903 1.00 94.25 300 ALA A O 1
ATOM 2115 N N . GLY A 1 301 ? -3.868 2.018 3.563 1.00 93.25 301 GLY A N 1
ATOM 2116 C CA . GLY A 1 301 ? -2.916 3.132 3.596 1.00 93.25 301 GLY A CA 1
ATOM 2117 C C . GLY A 1 301 ? -1.477 2.672 3.851 1.00 93.25 301 GLY A C 1
ATOM 2118 O O . GLY A 1 301 ? -0.628 2.844 2.973 1.00 93.25 301 GLY A O 1
ATOM 2119 N N . PRO A 1 302 ? -1.190 2.020 4.995 1.00 91.00 302 PRO A N 1
ATOM 2120 C CA . PRO A 1 302 ? 0.150 1.523 5.295 1.00 91.00 302 PRO A CA 1
ATOM 2121 C C . PRO A 1 302 ? 0.665 0.483 4.292 1.00 91.00 302 PRO A C 1
ATOM 2123 O O . PRO A 1 302 ? 1.861 0.470 4.009 1.00 91.00 302 PRO A O 1
ATOM 2126 N N . ALA A 1 303 ? -0.207 -0.360 3.721 1.00 93.31 303 ALA A N 1
ATOM 2127 C CA . ALA A 1 303 ? 0.187 -1.413 2.779 1.00 93.31 303 ALA A CA 1
ATOM 2128 C C . ALA A 1 303 ? 0.612 -0.894 1.390 1.00 93.31 303 ALA A C 1
ATOM 2130 O O . ALA A 1 303 ? 1.279 -1.615 0.644 1.00 93.31 303 ALA A O 1
ATOM 2131 N N . ILE A 1 304 ? 0.316 0.362 1.047 1.00 95.00 304 ILE A N 1
ATOM 2132 C CA . ILE A 1 304 ? 0.831 0.980 -0.185 1.00 95.00 304 ILE A CA 1
ATOM 2133 C C . ILE A 1 304 ? 2.357 1.173 -0.118 1.00 95.00 304 ILE A C 1
ATOM 2135 O O . ILE A 1 304 ? 3.045 1.044 -1.131 1.00 95.00 304 ILE A O 1
ATOM 2139 N N . ASN A 1 305 ? 2.923 1.402 1.069 1.00 90.50 305 ASN A N 1
ATOM 2140 C CA . ASN A 1 305 ? 4.371 1.554 1.237 1.00 90.50 305 ASN A CA 1
ATOM 2141 C C . ASN A 1 305 ? 5.158 0.296 0.818 1.00 90.50 305 ASN A C 1
ATOM 2143 O O . ASN A 1 305 ? 6.069 0.411 -0.010 1.00 90.50 305 ASN A O 1
ATOM 2147 N N . PRO A 1 306 ? 4.855 -0.914 1.337 1.00 91.44 306 PRO A N 1
ATOM 2148 C CA . PRO A 1 306 ? 5.497 -2.132 0.864 1.00 91.44 306 PRO A CA 1
ATOM 2149 C C . PRO A 1 306 ? 5.127 -2.462 -0.586 1.00 91.44 306 PRO A C 1
ATOM 2151 O O . PRO A 1 306 ? 5.999 -2.947 -1.299 1.00 91.44 306 PRO A O 1
ATOM 2154 N N . LEU A 1 307 ? 3.914 -2.142 -1.062 1.00 94.44 307 LEU A N 1
ATOM 2155 C CA . LEU A 1 307 ? 3.550 -2.297 -2.478 1.00 94.44 307 LEU A CA 1
ATOM 2156 C C . LEU A 1 307 ? 4.550 -1.568 -3.393 1.00 94.44 307 LEU A C 1
ATOM 2158 O O . LEU A 1 307 ? 5.119 -2.184 -4.293 1.00 94.44 307 LEU A O 1
ATOM 2162 N N . ILE A 1 308 ? 4.815 -0.282 -3.135 1.00 93.25 308 ILE A N 1
ATOM 2163 C CA . ILE A 1 308 ? 5.782 0.521 -3.904 1.00 93.25 308 ILE A CA 1
ATOM 2164 C C . ILE A 1 308 ? 7.181 -0.107 -3.851 1.00 93.25 308 ILE A C 1
ATOM 2166 O O . ILE A 1 308 ? 7.857 -0.210 -4.877 1.00 93.25 308 ILE A O 1
ATOM 2170 N N . LYS A 1 309 ? 7.627 -0.552 -2.670 1.00 90.94 309 LYS A N 1
ATOM 2171 C CA . LYS A 1 309 ? 8.952 -1.170 -2.499 1.00 90.94 309 LYS A CA 1
ATOM 2172 C C . LYS A 1 309 ? 9.080 -2.479 -3.281 1.00 90.94 309 LYS A C 1
ATOM 2174 O O . LYS A 1 309 ? 10.073 -2.665 -3.979 1.00 90.94 309 LYS A O 1
ATOM 2179 N N . VAL A 1 310 ? 8.075 -3.352 -3.208 1.00 93.88 310 VAL A N 1
ATOM 2180 C CA . VAL A 1 310 ? 8.051 -4.634 -3.929 1.00 93.88 310 VAL A CA 1
ATOM 2181 C C . VAL A 1 310 ? 8.053 -4.404 -5.436 1.00 93.88 310 VAL A C 1
ATOM 2183 O O . VAL A 1 310 ? 8.860 -5.012 -6.131 1.00 93.88 310 VAL A O 1
ATOM 2186 N N . MET A 1 311 ? 7.219 -3.493 -5.946 1.00 95.38 311 MET A N 1
ATOM 2187 C CA . MET A 1 311 ? 7.170 -3.213 -7.385 1.00 95.38 311 MET A CA 1
ATOM 2188 C C . MET A 1 311 ? 8.504 -2.687 -7.920 1.00 95.38 311 MET A C 1
ATOM 2190 O O . MET A 1 311 ? 8.952 -3.133 -8.977 1.00 95.38 311 MET A O 1
ATOM 2194 N N . ASN A 1 312 ? 9.160 -1.784 -7.184 1.00 93.25 312 ASN A N 1
ATOM 2195 C CA . ASN A 1 312 ? 10.489 -1.290 -7.545 1.00 93.25 312 ASN A CA 1
ATOM 2196 C C . ASN A 1 312 ? 11.530 -2.413 -7.534 1.00 93.25 312 ASN A C 1
ATOM 2198 O O . ASN A 1 312 ? 12.262 -2.578 -8.506 1.00 93.25 312 ASN A O 1
ATOM 2202 N N . LEU A 1 313 ? 11.567 -3.217 -6.468 1.00 93.44 313 LEU A N 1
ATOM 2203 C CA . LEU A 1 313 ? 12.518 -4.320 -6.334 1.00 93.44 313 LEU A CA 1
ATOM 2204 C C . LEU A 1 313 ? 12.353 -5.343 -7.463 1.00 93.44 313 LEU A C 1
ATOM 2206 O O . LEU A 1 313 ? 13.333 -5.702 -8.110 1.00 93.44 313 LEU A O 1
ATOM 2210 N N . VAL A 1 314 ? 11.119 -5.772 -7.744 1.00 96.19 314 VAL A N 1
ATOM 2211 C CA . VAL A 1 314 ? 10.836 -6.698 -8.850 1.00 96.19 314 VAL A CA 1
ATOM 2212 C C . VAL A 1 314 ? 11.282 -6.094 -10.178 1.00 96.19 314 VAL A C 1
ATOM 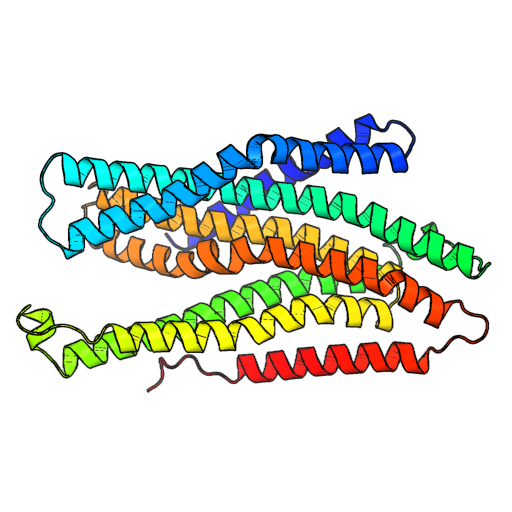2214 O O . VAL A 1 314 ? 11.917 -6.785 -10.966 1.00 96.19 314 VAL A O 1
ATOM 2217 N N . SER A 1 315 ? 11.015 -4.806 -10.408 1.00 96.31 315 SER A N 1
ATOM 2218 C CA . SER A 1 315 ? 11.398 -4.121 -11.648 1.00 96.31 315 SER A CA 1
ATOM 2219 C C . SER A 1 315 ? 12.909 -4.095 -11.865 1.00 96.31 315 SER A C 1
ATOM 2221 O O . SER A 1 315 ? 13.359 -4.376 -12.972 1.00 96.31 315 SER A O 1
ATOM 2223 N N . VAL A 1 316 ? 13.693 -3.824 -10.816 1.00 94.94 316 VAL A N 1
ATOM 2224 C CA . VAL A 1 316 ? 15.166 -3.884 -10.867 1.00 94.94 316 VAL A CA 1
ATOM 2225 C C . VAL A 1 316 ? 15.643 -5.295 -11.213 1.00 94.94 316 VAL A C 1
ATOM 2227 O O . VAL A 1 316 ? 16.507 -5.449 -12.071 1.00 94.94 316 VAL A O 1
ATOM 2230 N N . LEU A 1 317 ? 15.051 -6.330 -10.607 1.00 95.19 317 LEU A N 1
ATOM 2231 C CA . LEU A 1 317 ? 15.446 -7.722 -10.851 1.00 95.19 317 LEU A CA 1
ATOM 2232 C C . LEU A 1 317 ? 15.141 -8.199 -12.276 1.00 95.19 317 LEU A C 1
ATOM 2234 O O . LEU A 1 317 ? 15.912 -8.972 -12.841 1.00 95.19 317 LEU A O 1
ATOM 2238 N N . ILE A 1 318 ? 14.021 -7.770 -12.860 1.00 96.38 318 ILE A N 1
ATOM 2239 C CA . ILE A 1 318 ? 13.616 -8.222 -14.199 1.00 96.38 318 ILE A CA 1
ATOM 2240 C C . ILE A 1 318 ? 14.199 -7.372 -15.331 1.00 96.38 318 ILE A C 1
ATOM 2242 O O . ILE A 1 318 ? 14.177 -7.823 -16.476 1.00 96.38 318 ILE A O 1
ATOM 2246 N N . ALA A 1 319 ? 14.716 -6.169 -15.052 1.00 95.00 319 ALA A N 1
ATOM 2247 C CA . ALA A 1 319 ? 15.222 -5.264 -16.087 1.00 95.00 319 ALA A CA 1
ATOM 2248 C C . ALA A 1 319 ? 16.301 -5.910 -16.980 1.00 95.00 319 ALA A C 1
ATOM 2250 O O . ALA A 1 319 ? 16.132 -5.867 -18.203 1.00 95.00 319 ALA A O 1
ATOM 2251 N N . PRO A 1 320 ? 17.331 -6.596 -16.433 1.00 94.06 320 PRO A N 1
ATOM 2252 C CA . PRO A 1 320 ? 18.344 -7.263 -17.255 1.00 94.06 320 PRO A CA 1
ATOM 2253 C C . PRO A 1 320 ? 17.757 -8.361 -18.149 1.00 94.06 320 PRO A C 1
ATOM 2255 O O . PRO A 1 320 ? 18.174 -8.533 -19.292 1.00 94.06 320 PRO A O 1
ATOM 2258 N N . VAL A 1 321 ? 16.736 -9.074 -17.662 1.00 95.00 321 VAL A N 1
ATOM 2259 C CA . VAL A 1 321 ? 16.052 -10.135 -18.417 1.00 95.00 321 VAL A CA 1
ATOM 2260 C C . VAL A 1 321 ? 15.228 -9.552 -19.567 1.00 95.00 321 VAL A C 1
ATOM 2262 O O . VAL A 1 321 ? 15.203 -10.099 -20.665 1.00 95.00 321 VAL A O 1
ATOM 2265 N N . ILE A 1 322 ? 14.560 -8.417 -19.354 1.00 93.88 322 ILE A N 1
ATOM 2266 C CA . ILE A 1 322 ? 13.814 -7.739 -20.423 1.00 93.88 322 ILE A CA 1
ATOM 2267 C C . ILE A 1 322 ? 14.777 -7.262 -21.516 1.00 93.88 322 ILE A C 1
ATOM 2269 O O . ILE A 1 322 ? 14.473 -7.410 -22.703 1.00 93.88 322 ILE A O 1
ATOM 2273 N N . ILE A 1 323 ? 15.931 -6.718 -21.120 1.00 93.38 323 ILE A N 1
ATOM 2274 C CA . ILE A 1 323 ? 16.984 -6.280 -22.040 1.00 93.38 323 ILE A CA 1
ATOM 2275 C C . ILE A 1 323 ? 17.532 -7.461 -22.839 1.00 93.38 323 ILE A C 1
ATOM 2277 O O . ILE A 1 323 ? 17.531 -7.397 -24.068 1.00 93.38 323 ILE A O 1
ATOM 2281 N N . SER A 1 324 ? 17.889 -8.570 -22.189 1.00 91.00 324 SER A N 1
ATOM 2282 C CA . SER A 1 324 ? 18.417 -9.747 -22.886 1.00 91.00 324 SER A CA 1
ATOM 2283 C C . SER A 1 324 ? 17.419 -10.349 -23.877 1.00 91.00 324 SER A C 1
ATOM 2285 O O . SER A 1 324 ? 17.801 -10.713 -24.984 1.00 91.00 324 SER A O 1
ATOM 2287 N N . LEU A 1 325 ? 16.122 -10.380 -23.565 1.00 91.25 325 LEU A N 1
ATOM 2288 C CA . LEU A 1 325 ? 15.106 -10.876 -24.502 1.00 91.25 325 LEU A CA 1
ATOM 2289 C C . LEU A 1 325 ? 14.789 -9.908 -25.652 1.00 91.25 325 LEU A C 1
ATOM 2291 O O . LEU A 1 325 ? 14.167 -10.322 -26.630 1.00 91.25 325 LEU A O 1
ATOM 2295 N N . THR A 1 326 ? 15.176 -8.635 -25.534 1.00 88.69 326 THR A N 1
ATOM 2296 C CA . THR A 1 326 ? 14.836 -7.585 -26.510 1.00 88.69 326 THR A CA 1
ATOM 2297 C C . THR A 1 326 ? 16.014 -7.195 -27.402 1.00 88.69 326 THR A C 1
ATOM 2299 O O . THR A 1 326 ? 15.798 -6.924 -28.578 1.00 88.69 326 THR A O 1
ATOM 2302 N N . LEU A 1 327 ? 17.232 -7.150 -26.857 1.00 84.94 327 LEU A N 1
ATOM 2303 C CA . LEU A 1 327 ? 18.427 -6.600 -27.511 1.00 84.94 327 LEU A CA 1
ATOM 2304 C C . LEU A 1 327 ? 19.543 -7.631 -27.739 1.00 84.94 327 LEU A C 1
ATOM 2306 O O . LEU A 1 327 ? 20.606 -7.262 -28.231 1.00 84.94 327 LEU A O 1
ATOM 2310 N N . SER A 1 328 ? 19.344 -8.902 -27.375 1.00 81.19 328 SER A N 1
ATOM 2311 C CA . SER A 1 328 ? 20.318 -9.954 -27.698 1.00 81.19 328 SER A CA 1
ATOM 2312 C C . SER A 1 328 ? 20.417 -10.202 -29.205 1.00 81.19 328 SER A C 1
ATOM 2314 O O . SER A 1 328 ? 19.559 -9.783 -29.978 1.00 81.19 328 SER A O 1
ATOM 2316 N N . ALA A 1 329 ? 21.461 -10.924 -29.623 1.00 75.06 329 ALA A N 1
ATOM 2317 C CA . ALA A 1 329 ? 21.665 -11.306 -31.021 1.00 75.06 329 ALA A CA 1
ATOM 2318 C C . ALA A 1 329 ? 20.491 -12.116 -31.612 1.00 75.06 329 ALA A C 1
ATOM 2320 O O . ALA A 1 329 ? 20.248 -12.043 -32.811 1.00 75.06 329 ALA A O 1
ATOM 2321 N N . GLU A 1 330 ? 19.743 -12.835 -30.767 1.00 81.94 330 GLU A N 1
ATOM 2322 C CA . GLU A 1 330 ? 18.542 -13.601 -31.124 1.00 81.94 330 GLU A CA 1
ATOM 2323 C C . GLU A 1 330 ? 17.359 -13.159 -30.231 1.00 81.94 330 GLU A C 1
ATOM 2325 O O . GLU A 1 330 ? 17.034 -13.835 -29.245 1.00 81.94 330 GLU A O 1
ATOM 2330 N N . PRO A 1 331 ? 16.710 -12.009 -30.519 1.00 84.88 331 PRO A N 1
ATOM 2331 C CA . PRO A 1 331 ? 15.633 -11.483 -29.685 1.00 84.88 331 PRO A CA 1
ATOM 2332 C C . PRO A 1 331 ? 14.445 -12.446 -29.608 1.00 84.88 331 PRO A C 1
ATOM 2334 O O . PRO A 1 331 ? 13.815 -12.775 -30.615 1.00 84.88 331 PRO A O 1
ATOM 2337 N N . ASN A 1 332 ? 14.049 -12.834 -28.396 1.00 91.19 332 ASN A N 1
ATOM 2338 C CA . ASN A 1 332 ? 12.910 -13.725 -28.189 1.00 91.19 332 ASN A CA 1
ATOM 2339 C C . ASN A 1 332 ? 11.663 -12.948 -27.747 1.00 91.19 332 ASN A C 1
ATOM 2341 O O . ASN A 1 332 ? 11.195 -13.029 -26.606 1.00 91.19 332 ASN A O 1
ATOM 2345 N N . THR A 1 333 ? 11.097 -12.197 -28.695 1.00 90.88 333 THR A N 1
ATOM 2346 C CA . THR A 1 333 ? 9.866 -11.421 -28.466 1.00 90.88 333 THR A CA 1
ATOM 2347 C C . THR A 1 333 ? 8.684 -12.325 -28.108 1.00 90.88 333 THR A C 1
ATOM 2349 O O . THR A 1 333 ? 7.851 -11.945 -27.286 1.00 90.88 333 THR A O 1
ATOM 2352 N N . ALA A 1 334 ? 8.620 -13.539 -28.665 1.00 93.31 334 ALA A N 1
ATOM 2353 C CA . ALA A 1 334 ? 7.553 -14.494 -28.370 1.00 93.31 334 ALA A CA 1
ATOM 2354 C C . ALA A 1 334 ? 7.553 -14.907 -26.890 1.00 93.31 334 ALA A C 1
ATOM 2356 O O . ALA A 1 334 ? 6.510 -14.849 -26.236 1.00 93.31 334 ALA A O 1
ATOM 2357 N N . LEU A 1 335 ? 8.719 -15.248 -26.333 1.00 93.88 335 LEU A N 1
ATOM 2358 C CA . LEU A 1 335 ? 8.863 -15.564 -24.913 1.00 93.88 335 LEU A CA 1
ATOM 2359 C C . LEU A 1 335 ? 8.522 -14.353 -24.042 1.00 93.88 335 LEU A C 1
ATOM 2361 O O . LEU A 1 335 ? 7.763 -14.486 -23.084 1.00 93.88 335 LEU A O 1
ATOM 2365 N N . ARG A 1 336 ? 9.014 -13.164 -24.415 1.00 94.81 336 ARG A N 1
ATOM 2366 C CA . ARG A 1 336 ? 8.732 -11.911 -23.702 1.00 94.81 336 ARG A CA 1
ATOM 2367 C C . ARG A 1 336 ? 7.223 -11.654 -23.595 1.00 94.81 336 ARG A C 1
ATOM 2369 O O . ARG A 1 336 ? 6.690 -11.480 -22.501 1.00 94.81 336 ARG A O 1
ATOM 2376 N N . MET A 1 337 ? 6.513 -11.723 -24.719 1.00 95.50 337 MET A N 1
ATOM 2377 C CA . MET A 1 337 ? 5.061 -11.527 -24.761 1.00 95.50 337 MET A CA 1
ATOM 2378 C C . MET A 1 337 ? 4.295 -12.652 -24.059 1.00 95.50 337 MET A C 1
ATOM 2380 O O . MET A 1 337 ? 3.263 -12.389 -23.447 1.00 95.50 337 MET A O 1
ATOM 2384 N N . THR A 1 338 ? 4.807 -13.886 -24.085 1.00 96.69 338 THR A N 1
ATOM 2385 C CA . THR A 1 338 ? 4.207 -15.019 -23.361 1.00 96.69 338 THR A CA 1
ATOM 2386 C C . THR A 1 338 ? 4.276 -14.804 -21.851 1.00 96.69 338 THR A C 1
ATOM 2388 O O . THR A 1 338 ? 3.264 -14.963 -21.171 1.00 96.69 338 THR A O 1
ATOM 2391 N N . ILE A 1 339 ? 5.427 -14.372 -21.321 1.00 97.19 339 ILE A N 1
ATOM 2392 C CA . ILE A 1 339 ? 5.588 -14.040 -19.895 1.00 97.19 339 ILE A CA 1
ATOM 2393 C C . ILE A 1 339 ? 4.600 -12.939 -19.494 1.00 97.19 339 ILE A C 1
ATOM 2395 O O . ILE A 1 339 ? 3.895 -13.075 -18.492 1.00 97.19 339 ILE A O 1
ATOM 2399 N N . ALA A 1 340 ? 4.497 -11.880 -20.302 1.00 97.12 340 ALA A N 1
ATOM 2400 C CA . ALA A 1 340 ? 3.559 -10.791 -20.054 1.00 97.12 340 ALA A CA 1
ATOM 2401 C C . ALA A 1 340 ? 2.097 -11.270 -20.059 1.00 97.12 340 ALA A C 1
ATOM 2403 O O . ALA A 1 340 ? 1.341 -10.955 -19.141 1.00 97.12 340 ALA A O 1
ATOM 2404 N N . ALA A 1 341 ? 1.705 -12.076 -21.050 1.00 97.44 341 ALA A N 1
ATOM 2405 C CA . ALA A 1 341 ? 0.351 -12.610 -21.167 1.00 97.44 341 ALA A CA 1
ATOM 2406 C C . ALA A 1 341 ? -0.020 -13.521 -19.987 1.00 97.44 341 ALA A C 1
ATOM 2408 O O . ALA A 1 341 ? -1.120 -13.405 -19.448 1.00 97.44 341 ALA A O 1
ATOM 2409 N N . VAL A 1 342 ? 0.903 -14.380 -19.541 1.00 98.00 342 VAL A N 1
ATOM 2410 C CA . VAL A 1 342 ? 0.705 -15.239 -18.365 1.00 98.00 342 VAL A CA 1
ATOM 2411 C C . VAL A 1 342 ? 0.559 -14.399 -17.095 1.00 98.00 342 VAL A C 1
ATOM 2413 O O . VAL A 1 342 ? -0.361 -14.638 -16.314 1.00 98.00 342 VAL A O 1
ATOM 2416 N N . ALA A 1 343 ? 1.401 -13.379 -16.904 1.00 97.69 343 ALA A N 1
ATOM 2417 C CA . ALA A 1 343 ? 1.300 -12.479 -15.756 1.00 97.69 343 ALA A CA 1
ATOM 2418 C C . ALA A 1 343 ? -0.054 -11.747 -15.722 1.00 97.69 343 ALA A C 1
ATOM 2420 O O . ALA A 1 343 ? -0.728 -11.750 -14.691 1.00 97.69 343 ALA A O 1
ATOM 2421 N N . VAL A 1 344 ? -0.501 -11.195 -16.858 1.00 97.50 344 VAL A N 1
ATOM 2422 C CA . VAL A 1 344 ? -1.824 -10.555 -16.980 1.00 97.50 344 VAL A CA 1
ATOM 2423 C C . VAL A 1 344 ? -2.945 -11.551 -16.696 1.00 97.50 344 VAL A C 1
ATOM 2425 O O . VAL A 1 344 ? -3.863 -11.229 -15.944 1.00 97.50 344 VAL A O 1
ATOM 2428 N N . LEU A 1 345 ? -2.871 -12.763 -17.249 1.00 97.62 345 LEU A N 1
ATOM 2429 C CA . LEU A 1 345 ? -3.880 -13.796 -17.031 1.00 97.62 345 LEU A CA 1
ATOM 2430 C C . LEU A 1 345 ? -4.016 -14.134 -15.543 1.00 97.62 345 LEU A C 1
ATOM 2432 O O . LEU A 1 345 ? -5.132 -14.157 -15.029 1.00 97.62 345 LEU A O 1
ATOM 2436 N N . ILE A 1 346 ? -2.901 -14.340 -14.836 1.00 97.75 346 ILE A N 1
ATOM 2437 C CA . ILE A 1 346 ? -2.918 -14.640 -13.399 1.00 97.75 346 ILE A CA 1
ATOM 2438 C C . ILE A 1 346 ? -3.517 -13.470 -12.608 1.00 97.75 346 ILE A C 1
ATOM 2440 O O . ILE A 1 346 ? -4.349 -13.700 -11.731 1.00 97.75 346 ILE A O 1
ATOM 2444 N N . ILE A 1 347 ? -3.154 -12.223 -12.931 1.00 96.38 347 ILE A N 1
ATOM 2445 C CA . ILE A 1 347 ? -3.725 -11.030 -12.286 1.00 96.38 347 ILE A CA 1
ATOM 2446 C C . ILE A 1 347 ? -5.240 -10.978 -12.498 1.00 96.38 347 ILE A C 1
ATOM 2448 O O . ILE A 1 347 ? -5.994 -10.864 -11.532 1.00 96.38 347 ILE A O 1
ATOM 2452 N N . VAL A 1 348 ? -5.698 -11.099 -13.747 1.00 95.56 348 VAL A N 1
ATOM 2453 C CA . VAL A 1 348 ? -7.122 -11.031 -14.097 1.00 95.56 348 VAL A CA 1
ATOM 2454 C C . VAL A 1 348 ? -7.898 -12.147 -13.405 1.00 95.56 348 VAL A C 1
ATOM 2456 O O . VAL A 1 348 ? -8.909 -11.873 -12.763 1.00 95.56 348 VAL A O 1
ATOM 2459 N N . VAL A 1 349 ? -7.412 -13.389 -13.465 1.00 95.25 349 VAL A N 1
ATOM 2460 C CA . VAL A 1 349 ? -8.041 -14.534 -12.792 1.00 95.25 349 VAL A CA 1
ATOM 2461 C C . VAL A 1 349 ? -8.094 -14.314 -11.279 1.00 95.25 349 VAL A C 1
ATOM 2463 O O . VAL A 1 349 ? -9.150 -14.496 -10.678 1.00 95.25 349 VAL A O 1
ATOM 2466 N N . SER A 1 350 ? -7.002 -13.854 -10.665 1.00 93.75 350 SER A N 1
ATOM 2467 C CA . SER A 1 350 ? -6.940 -13.572 -9.226 1.00 93.75 350 SER A CA 1
ATOM 2468 C C . SER A 1 350 ? -7.939 -12.487 -8.803 1.00 93.75 350 SER A C 1
ATOM 2470 O O . SER A 1 350 ? -8.656 -12.651 -7.813 1.00 93.75 350 SER A O 1
ATOM 2472 N N . ILE A 1 351 ? -8.066 -11.410 -9.586 1.00 91.94 351 ILE A N 1
ATOM 2473 C CA . ILE A 1 351 ? -9.044 -10.339 -9.340 1.00 91.94 351 ILE A CA 1
ATOM 2474 C C . ILE A 1 351 ? -10.473 -10.856 -9.510 1.00 91.94 351 ILE A C 1
ATOM 2476 O O . ILE A 1 351 ? -11.330 -10.554 -8.681 1.00 91.94 351 ILE A O 1
ATOM 2480 N N . LEU A 1 352 ? -10.751 -11.633 -10.560 1.00 90.56 352 LEU A N 1
ATOM 2481 C CA . LEU A 1 352 ? -12.078 -12.208 -10.792 1.00 90.56 352 LEU A CA 1
ATOM 2482 C C . LEU A 1 352 ? -12.484 -13.149 -9.653 1.00 90.56 352 LEU A C 1
ATOM 2484 O O . LEU A 1 352 ? -13.625 -13.094 -9.199 1.00 90.56 352 LEU A O 1
ATOM 2488 N N . ILE A 1 353 ? -11.554 -13.967 -9.156 1.00 88.62 353 ILE A N 1
ATOM 2489 C CA . ILE A 1 353 ? -11.779 -14.827 -7.988 1.00 88.62 353 ILE A CA 1
ATOM 2490 C C . ILE A 1 353 ? -12.056 -13.977 -6.746 1.00 88.62 353 ILE A C 1
ATOM 2492 O O . ILE A 1 353 ? -13.003 -14.266 -6.021 1.00 88.62 353 ILE A O 1
ATOM 2496 N N . SER A 1 354 ? -11.272 -12.922 -6.508 1.00 86.25 354 SER A N 1
ATOM 2497 C CA . SER A 1 354 ? -11.459 -12.027 -5.360 1.00 86.25 354 SER A CA 1
ATOM 2498 C C . SER A 1 354 ? -12.811 -11.302 -5.402 1.00 86.25 354 SER A C 1
ATOM 2500 O O . SER A 1 354 ? -13.518 -11.272 -4.399 1.00 86.25 354 SER A O 1
ATOM 2502 N N . LYS A 1 355 ? -13.225 -10.795 -6.572 1.00 80.12 355 LYS A N 1
ATOM 2503 C CA . LYS A 1 355 ? -14.501 -10.080 -6.754 1.00 80.12 355 LYS A CA 1
ATOM 2504 C C . LYS A 1 355 ? -15.740 -10.969 -6.664 1.00 80.12 355 LYS A C 1
ATOM 2506 O O . LYS A 1 355 ? -16.803 -10.467 -6.326 1.00 80.12 355 LYS A O 1
ATOM 2511 N N . ARG A 1 356 ? -15.626 -12.263 -6.978 1.00 80.12 356 ARG A N 1
ATOM 2512 C CA . ARG A 1 356 ? -16.735 -13.226 -6.841 1.00 80.12 356 ARG A CA 1
ATOM 2513 C C . ARG A 1 356 ? -17.041 -13.594 -5.390 1.00 80.12 356 ARG A C 1
ATOM 2515 O O . ARG A 1 356 ? -18.054 -14.236 -5.143 1.00 80.12 356 ARG A O 1
ATOM 2522 N N . LYS A 1 357 ? -16.178 -13.230 -4.439 1.00 72.62 357 LYS A N 1
ATOM 2523 C CA . LYS A 1 357 ? -16.447 -13.433 -3.016 1.00 72.62 357 LYS A CA 1
ATOM 2524 C C . LYS A 1 357 ? -17.451 -12.376 -2.561 1.00 72.62 357 LYS A C 1
ATOM 2526 O O . LYS A 1 357 ? -17.106 -11.199 -2.462 1.00 72.62 357 LYS A O 1
ATOM 2531 N N . GLU A 1 358 ? -18.686 -12.794 -2.321 1.00 57.41 358 GLU A N 1
ATOM 2532 C CA . GLU A 1 358 ? -19.722 -11.909 -1.796 1.00 57.41 358 GLU A CA 1
ATOM 2533 C C . GLU A 1 358 ? -19.357 -11.392 -0.401 1.00 57.41 358 GLU A C 1
ATOM 2535 O O . GLU A 1 358 ? -18.698 -12.062 0.397 1.00 57.41 358 GLU A O 1
ATOM 2540 N N . ILE A 1 359 ? -19.792 -10.166 -0.114 1.00 58.16 359 ILE A N 1
ATOM 2541 C CA . ILE A 1 359 ? -19.838 -9.639 1.245 1.00 58.16 359 ILE A CA 1
ATOM 2542 C C . ILE A 1 359 ? -20.999 -10.372 1.920 1.00 58.16 359 ILE A C 1
ATOM 2544 O O . ILE A 1 359 ? -22.145 -10.179 1.522 1.00 58.16 359 ILE A O 1
ATOM 2548 N N . SER A 1 360 ? -20.710 -11.228 2.905 1.00 49.09 360 SER A N 1
ATOM 2549 C CA . SER A 1 360 ? -21.669 -12.134 3.565 1.00 49.09 360 SER A CA 1
ATOM 2550 C C . SER A 1 360 ? -22.726 -11.426 4.435 1.00 49.09 360 SER A C 1
ATOM 2552 O O . SER A 1 360 ? -23.144 -11.952 5.459 1.00 49.09 360 SER A O 1
ATOM 2554 N N . ILE A 1 361 ? -23.130 -10.209 4.071 1.00 42.94 361 ILE A N 1
ATOM 2555 C CA . ILE A 1 361 ? -24.182 -9.438 4.743 1.00 42.94 361 ILE A CA 1
ATOM 2556 C C . ILE A 1 361 ? -25.567 -9.785 4.154 1.00 42.94 361 ILE A C 1
ATOM 2558 O O . ILE A 1 361 ? -26.589 -9.395 4.709 1.00 42.94 361 ILE A O 1
ATOM 2562 N N . ALA A 1 362 ? -25.622 -10.552 3.060 1.00 33.78 362 ALA A N 1
ATOM 2563 C CA . ALA A 1 362 ? -26.859 -11.043 2.455 1.00 33.78 362 ALA A CA 1
ATOM 2564 C C . ALA A 1 362 ? -27.093 -12.537 2.756 1.00 33.78 362 ALA A C 1
ATOM 2566 O O . ALA A 1 362 ? -27.022 -13.370 1.857 1.00 33.78 362 ALA A O 1
ATOM 2567 N N . ALA A 1 363 ? -27.354 -12.870 4.020 1.00 32.62 363 ALA A N 1
ATOM 2568 C CA . ALA A 1 363 ? -28.070 -14.081 4.427 1.00 32.62 363 ALA A CA 1
ATOM 2569 C C . ALA A 1 363 ? -28.703 -13.863 5.805 1.00 32.62 363 ALA A C 1
ATOM 2571 O O . ALA A 1 363 ? -27.975 -13.421 6.724 1.00 32.62 363 ALA A O 1
#

InterPro domains:
  IPR004131 Pyrophosphate-energised proton pump [PF03030] (2-318)
  IPR004131 Pyrophosphate-energised proton pump [PTHR31998] (2-321)

Secondary structure (DSSP, 8-state):
-HHHHHHHHHHHHHHHHHHHHHHHHHHHHTTTT-HHHHHHHHHHHHHHHTTTHHHHHHHHHHHHHHHHHHHHHHHH----THHHHHHHHHHHHHHHHHHHHHHHHHHHHHHHHHHHHHHHHHHHHHHHHHTT----HHHHT-TTSHHHHHHHHHHHHHHHHHHHHHHHHHHHHHHHHHHHHHHHHHH-TTTTTTSS---HHHHHHHHHHHHHHHHHHHHHHHHHHHHHHHHHH-HHHHHHHHHHHHHHHHHHHHHHHHHHHHHHHHHHHHHTTGGG-TTSHHHHHHHHHHHHHHIIIIIIHHHHHHHHHHHHHHHHHHHHHHHHHHHSSS--HHHHHHHHHHHHHHHHHHHHHHHTS--TT--

Sequence (363 aa):
MVLSGIAIGLESAVVTAVIIGAAVYGAFLLGGASIALSLFAIALAGTGLLTTVGVIVAMDTFGPVSDNAQGIAEMSGDVHGEAAQILTELDAVGNTTKAITKGIAIATAVLAATALFGAYRDAIIQAVDELGAQFDLLDAFNVTKPNSLFGLLIGASVVFLFSSLAVNAVSRAAGAVVFEVRNQFATRPGIMNGTERPEYGRVVDICTKDSLRELITPGLLAVLAPIAVGFGLGVGALASYLAGAIGAGTLMAVFLSNSGGAWDNAKKLVEDGVHGGKGSQAHAATVIGDTVGDPFKDTAGPAINPLIKVMNLVSVLIAPVIISLTLSAEPNTALRMTIAAVAVLIIVVSILISKRKEISIAA

Radius of gyration: 24.06 Å; chains: 1; bounding box: 56×39×70 Å

Foldseek 3Di:
DLVVLLVQLLVQLVVLLVVLVCLLVVQLVVQPPDNVSSLVSLLVSLVVLCPCVVVLVVLQVQQVVLVVVLVVCVVVVPDDDPRNVVSVVSNVSSLVSNLVSLSSLLSSLLSVLSSLLVLLVVLLVVLCVVQVFDDDPVVLQDCPDPLLVVLLVLLLVLLVVLLVLLLVLVLLLVLVLVVQVVVCCVVPVCVVVVNDDDPVVVNVVSCVVSVVLSVVLSVLSLQLVLLLSCLPRHLNSSSSSLVNNSSNLSSQLSSLQSSLSVLVVQLVCQCVPPPHHPPDPSNVVSVVSNVVSCSRNPISNSVSSVSSVSSSVSSSVCNSVSCCLPGHPDRPSVVSNVSSVVSVVVSVVSVVVSVPDDSPNPD